Protein AF-A0AAD4MYI6-F1 (afdb_monomer_lite)

Structure (mmCIF, N/CA/C/O backbone):
data_AF-A0AAD4MYI6-F1
#
_entry.id   AF-A0AAD4MYI6-F1
#
loop_
_atom_site.group_PDB
_atom_site.id
_atom_site.type_symbol
_atom_site.label_atom_id
_atom_site.label_alt_id
_atom_site.label_comp_id
_atom_site.label_asym_id
_atom_site.label_entity_id
_atom_site.label_seq_id
_atom_site.pdbx_PDB_ins_code
_atom_site.Cartn_x
_atom_site.Cartn_y
_atom_site.Cartn_z
_atom_site.occupancy
_atom_site.B_iso_or_equiv
_atom_site.auth_seq_id
_atom_site.auth_comp_id
_atom_site.auth_asym_id
_atom_site.auth_atom_id
_atom_site.pdbx_PDB_model_num
ATOM 1 N N . MET A 1 1 ? -25.473 -2.859 5.303 1.00 61.06 1 MET A N 1
ATOM 2 C CA . MET A 1 1 ? -24.848 -4.112 5.798 1.00 61.06 1 MET A CA 1
ATOM 3 C C . MET A 1 1 ? -24.176 -4.917 4.682 1.00 61.06 1 MET A C 1
ATOM 5 O O . MET A 1 1 ? -23.058 -5.352 4.903 1.00 61.06 1 MET A O 1
ATOM 9 N N . ARG A 1 2 ? -24.767 -5.037 3.479 1.00 78.38 2 ARG A N 1
ATOM 10 C CA . ARG A 1 2 ? -24.189 -5.802 2.349 1.00 78.38 2 ARG A CA 1
ATOM 11 C C . ARG A 1 2 ? -22.799 -5.329 1.877 1.00 78.38 2 ARG A C 1
ATOM 13 O O . ARG A 1 2 ? -21.914 -6.160 1.729 1.00 78.38 2 ARG A O 1
ATOM 20 N N . VAL A 1 3 ? -22.578 -4.016 1.735 1.00 82.75 3 VAL A N 1
ATOM 21 C CA . VAL A 1 3 ? -21.283 -3.452 1.282 1.00 82.75 3 VAL A CA 1
ATOM 22 C C . VAL A 1 3 ? -20.128 -3.833 2.209 1.00 82.75 3 VAL A C 1
ATOM 24 O O . VAL A 1 3 ? -19.083 -4.263 1.743 1.00 82.75 3 VAL A O 1
ATOM 27 N N . VAL A 1 4 ? -20.328 -3.753 3.529 1.00 82.75 4 VAL A N 1
ATOM 28 C CA . VAL A 1 4 ? -19.289 -4.125 4.503 1.00 82.75 4 VAL A CA 1
ATOM 29 C C . VAL A 1 4 ? -18.965 -5.611 4.409 1.00 82.75 4 VAL A C 1
ATOM 31 O O . VAL A 1 4 ? -17.799 -5.969 4.464 1.00 82.75 4 VAL A O 1
ATOM 34 N N . SER A 1 5 ? -19.958 -6.482 4.219 1.00 83.94 5 SER A N 1
ATOM 35 C CA . SER A 1 5 ? -19.711 -7.918 4.041 1.00 83.94 5 SER A CA 1
ATOM 36 C C . SER A 1 5 ? -18.895 -8.221 2.781 1.00 83.94 5 SER A C 1
ATOM 38 O O . SER A 1 5 ? -18.006 -9.068 2.830 1.00 83.94 5 SER A O 1
ATOM 40 N N . ILE A 1 6 ? -19.160 -7.518 1.675 1.00 86.81 6 ILE A N 1
ATOM 41 C CA . ILE A 1 6 ? -1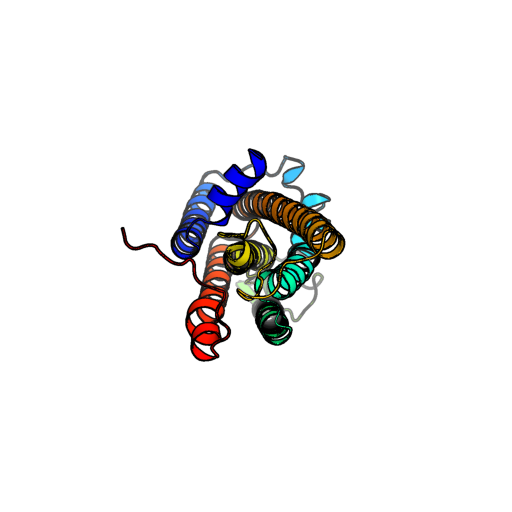8.382 -7.639 0.430 1.00 86.81 6 ILE A CA 1
ATOM 42 C C . ILE A 1 6 ? -16.956 -7.125 0.648 1.00 86.81 6 ILE A C 1
ATOM 44 O O . ILE A 1 6 ? -15.997 -7.847 0.389 1.00 86.81 6 ILE A O 1
ATOM 48 N N . ALA A 1 7 ? -16.818 -5.922 1.208 1.00 87.19 7 ALA A N 1
ATOM 49 C CA . ALA A 1 7 ? -15.528 -5.314 1.508 1.00 87.19 7 ALA A CA 1
ATOM 50 C C . ALA A 1 7 ? -14.689 -6.184 2.456 1.00 87.19 7 ALA A C 1
ATOM 52 O O . ALA A 1 7 ? -13.495 -6.340 2.239 1.00 87.19 7 ALA A O 1
ATOM 53 N N . LYS A 1 8 ? -15.309 -6.830 3.454 1.00 85.75 8 LYS A N 1
ATOM 54 C CA . LYS A 1 8 ? -14.646 -7.820 4.313 1.00 85.75 8 LYS A CA 1
ATOM 55 C C . LYS A 1 8 ? -14.126 -9.009 3.505 1.00 85.75 8 LYS A C 1
ATOM 57 O O . LYS A 1 8 ? -12.958 -9.343 3.635 1.00 85.75 8 LYS A O 1
ATOM 62 N N . LYS A 1 9 ? -14.946 -9.629 2.648 1.00 86.44 9 LYS A N 1
ATOM 63 C CA . LYS A 1 9 ? -14.486 -10.745 1.799 1.00 86.44 9 LYS A CA 1
ATOM 64 C C . LYS A 1 9 ? -13.299 -10.344 0.918 1.00 86.44 9 LYS A C 1
ATOM 66 O O . LYS A 1 9 ? -12.366 -11.123 0.775 1.00 86.44 9 LYS A O 1
ATOM 71 N N . TYR A 1 10 ? -13.324 -9.130 0.371 1.00 88.75 10 TYR A N 1
ATOM 72 C CA . TYR A 1 10 ? -12.273 -8.639 -0.512 1.00 88.75 10 TYR A CA 1
ATOM 73 C C . TYR A 1 10 ? -10.992 -8.241 0.229 1.00 88.75 10 TYR A C 1
ATOM 75 O O . TYR A 1 10 ? -9.919 -8.748 -0.081 1.00 88.75 10 TYR A O 1
ATOM 83 N N . LEU A 1 11 ? -11.076 -7.347 1.215 1.00 87.75 11 LEU A N 1
ATOM 84 C CA . LEU A 1 11 ? -9.912 -6.821 1.940 1.00 87.75 11 LEU A CA 1
ATOM 85 C C . LEU A 1 11 ? -9.259 -7.858 2.853 1.00 87.75 11 LEU A C 1
ATOM 87 O O . LEU A 1 11 ? -8.090 -7.726 3.207 1.00 87.75 11 LEU A O 1
ATOM 91 N N . PHE A 1 12 ? -9.995 -8.900 3.227 1.00 85.12 12 PHE A N 1
ATOM 92 C CA . PHE A 1 12 ? -9.473 -9.985 4.043 1.00 85.12 12 PHE A CA 1
ATOM 93 C C . PHE A 1 12 ? -9.074 -11.212 3.230 1.00 85.12 12 PHE A C 1
ATOM 95 O O . PHE A 1 12 ? -8.918 -12.294 3.795 1.00 85.12 12 PHE A O 1
ATOM 102 N N . LEU A 1 13 ? -8.829 -11.074 1.928 1.00 85.62 13 LEU A N 1
ATOM 103 C CA . LEU A 1 13 ? -8.031 -12.079 1.234 1.00 85.62 13 LEU A CA 1
ATOM 104 C C . LEU A 1 13 ? -6.661 -12.186 1.925 1.00 85.62 13 LEU A C 1
ATOM 106 O O . LEU A 1 13 ? -6.164 -11.213 2.499 1.00 85.62 13 LEU A O 1
ATOM 110 N N . ASP A 1 14 ? -6.083 -13.381 1.984 1.00 86.88 14 ASP A N 1
ATOM 111 C CA . ASP A 1 14 ? -4.742 -13.533 2.545 1.00 86.88 14 ASP A CA 1
ATOM 112 C C . ASP A 1 14 ? -3.741 -12.750 1.681 1.00 86.88 14 ASP A C 1
ATOM 114 O O . ASP A 1 14 ? -3.681 -12.887 0.455 1.00 86.88 14 ASP A O 1
ATOM 118 N N . VAL A 1 15 ? -2.993 -11.877 2.356 1.00 90.50 15 VAL A N 1
ATOM 119 C CA . VAL A 1 15 ? -2.097 -10.908 1.732 1.00 90.50 15 VAL A CA 1
ATOM 120 C C . VAL A 1 15 ? -0.954 -11.607 0.991 1.00 90.50 15 VAL A C 1
ATOM 122 O O . VAL A 1 15 ? -0.454 -11.065 0.013 1.00 90.50 15 VAL A O 1
ATOM 125 N N . ARG A 1 16 ? -0.573 -12.831 1.383 1.00 90.44 16 ARG A N 1
ATOM 126 C CA . ARG A 1 16 ? 0.467 -13.624 0.700 1.00 90.44 16 ARG A CA 1
ATOM 127 C C . ARG A 1 16 ? 0.035 -14.022 -0.703 1.00 90.44 16 ARG A C 1
ATOM 129 O O . ARG A 1 16 ? 0.713 -13.691 -1.671 1.00 90.44 16 ARG A O 1
ATOM 136 N N . TYR A 1 17 ? -1.121 -14.675 -0.808 1.00 90.69 17 TYR A N 1
ATOM 137 C CA . TYR A 1 17 ? -1.685 -15.065 -2.100 1.00 90.69 17 TYR A CA 1
ATOM 138 C C . TYR A 1 17 ? -1.976 -13.840 -2.953 1.00 90.69 17 TYR A C 1
ATOM 140 O O . TYR A 1 17 ? -1.736 -13.854 -4.154 1.00 90.69 17 TYR A O 1
ATOM 148 N N . ARG A 1 18 ? -2.422 -12.753 -2.319 1.00 91.44 18 ARG A N 1
ATOM 149 C CA . ARG A 1 18 ? -2.633 -11.478 -2.990 1.00 91.44 18 ARG A CA 1
ATOM 150 C C . ARG A 1 18 ? -1.333 -10.913 -3.574 1.00 91.44 18 ARG A C 1
ATOM 152 O O . ARG A 1 18 ? -1.303 -10.631 -4.766 1.00 91.44 18 ARG A O 1
ATOM 159 N N . ALA A 1 19 ? -0.262 -10.813 -2.790 1.00 93.00 19 ALA A N 1
ATOM 160 C CA . ALA A 1 19 ? 1.044 -10.347 -3.257 1.00 93.00 19 ALA A CA 1
ATOM 161 C C . ALA A 1 19 ? 1.566 -11.190 -4.431 1.00 93.00 19 ALA A C 1
ATOM 163 O O . ALA A 1 19 ? 1.949 -10.636 -5.458 1.00 93.00 19 ALA A O 1
ATOM 164 N N . MET A 1 20 ? 1.494 -12.522 -4.317 1.00 93.62 20 MET A N 1
ATOM 165 C CA . MET A 1 20 ? 1.877 -13.439 -5.397 1.00 93.62 20 MET A CA 1
ATOM 166 C C . MET A 1 20 ? 1.003 -13.254 -6.643 1.00 93.62 20 MET A C 1
ATOM 168 O O . MET A 1 20 ? 1.523 -13.224 -7.755 1.00 93.62 20 MET A O 1
ATOM 172 N N . SER A 1 21 ? -0.311 -13.081 -6.465 1.00 93.81 21 SER A N 1
ATOM 173 C CA . SER A 1 21 ? -1.242 -12.868 -7.575 1.00 93.81 21 SER A CA 1
ATOM 174 C C . SER A 1 21 ? -0.988 -11.550 -8.303 1.00 93.81 21 SER A C 1
ATOM 176 O O . SER A 1 21 ? -0.967 -11.555 -9.528 1.00 93.81 21 SER A O 1
ATOM 178 N N . TYR A 1 22 ? -0.714 -10.447 -7.593 1.00 94.06 22 TYR A N 1
ATOM 179 C CA . TYR A 1 22 ? -0.356 -9.179 -8.234 1.00 94.06 22 TYR A CA 1
ATOM 180 C C . TYR A 1 22 ? 0.987 -9.272 -8.941 1.00 94.06 22 TYR A C 1
ATOM 182 O O . TYR A 1 22 ? 1.097 -8.812 -10.069 1.00 94.06 22 TYR A O 1
ATOM 190 N N . PHE A 1 23 ? 1.994 -9.885 -8.317 1.00 94.12 23 PHE A N 1
ATOM 191 C CA . PHE A 1 23 ? 3.303 -10.047 -8.941 1.00 94.12 23 PHE A CA 1
ATOM 192 C C . PHE A 1 23 ? 3.208 -10.858 -10.244 1.00 94.12 23 PHE A C 1
ATOM 194 O O . PHE A 1 23 ? 3.681 -10.412 -11.290 1.00 94.12 23 PHE A O 1
ATOM 201 N N . GLY A 1 24 ? 2.506 -11.996 -10.215 1.00 93.69 24 GLY A N 1
ATOM 202 C CA . GLY A 1 24 ? 2.240 -12.802 -11.408 1.00 93.69 24 GLY A CA 1
ATOM 203 C C . GLY A 1 24 ? 1.399 -12.064 -12.454 1.00 93.69 24 GLY A C 1
ATOM 204 O O . GLY A 1 24 ? 1.727 -12.099 -13.638 1.00 93.69 24 GLY A O 1
ATOM 205 N N . ALA A 1 25 ? 0.358 -11.341 -12.029 1.00 93.12 25 ALA A N 1
ATOM 206 C CA . ALA A 1 25 ? -0.476 -10.540 -12.923 1.00 93.12 25 ALA A CA 1
ATOM 207 C C . ALA A 1 25 ? 0.314 -9.409 -13.589 1.00 93.12 25 ALA A C 1
ATOM 209 O O . ALA A 1 25 ? 0.115 -9.168 -14.772 1.00 93.12 25 ALA A O 1
ATOM 210 N N . ILE A 1 26 ? 1.232 -8.749 -12.877 1.00 93.38 26 ILE A N 1
ATOM 211 C CA . ILE A 1 26 ? 2.100 -7.708 -13.440 1.00 93.38 26 ILE A CA 1
ATOM 212 C C . ILE A 1 26 ? 2.992 -8.301 -14.528 1.00 93.38 26 ILE A C 1
ATOM 214 O O . ILE A 1 26 ? 3.060 -7.723 -15.608 1.00 93.38 26 ILE A O 1
ATOM 218 N N . ILE A 1 27 ? 3.626 -9.453 -14.294 1.00 92.50 27 ILE A N 1
ATOM 219 C CA . ILE A 1 27 ? 4.456 -10.124 -15.310 1.00 92.50 27 ILE A CA 1
ATOM 220 C C . ILE A 1 27 ? 3.609 -10.495 -16.533 1.00 92.50 27 ILE A C 1
ATOM 222 O O . ILE A 1 27 ? 3.957 -10.133 -17.657 1.00 92.50 27 ILE A O 1
ATOM 226 N N . LEU A 1 28 ? 2.473 -11.163 -16.312 1.00 92.50 28 LEU A N 1
ATOM 227 C CA . LEU A 1 28 ? 1.585 -11.620 -17.381 1.00 92.50 28 LEU A CA 1
ATOM 228 C C . LEU A 1 28 ? 1.024 -10.452 -18.200 1.00 92.50 28 LEU A C 1
ATOM 230 O O . LEU A 1 28 ? 1.122 -10.450 -19.423 1.00 92.50 28 LEU A O 1
ATOM 234 N N . LEU A 1 29 ? 0.454 -9.443 -17.539 1.00 90.38 29 LEU A N 1
ATOM 235 C CA . LEU A 1 29 ? -0.118 -8.272 -18.204 1.00 90.38 29 LEU A CA 1
ATOM 236 C C . LEU A 1 29 ? 0.960 -7.430 -18.891 1.00 90.38 29 LEU A C 1
ATOM 238 O O . LEU A 1 29 ? 0.691 -6.889 -19.958 1.00 90.38 29 LEU A O 1
ATOM 242 N N . SER A 1 30 ? 2.175 -7.346 -18.338 1.00 88.62 30 SER A N 1
ATOM 243 C CA . SER A 1 30 ? 3.288 -6.653 -19.001 1.00 88.62 30 SER A CA 1
ATOM 244 C C . SER A 1 30 ? 3.721 -7.377 -20.275 1.00 88.62 30 SER A C 1
ATOM 246 O O . SER A 1 30 ? 3.992 -6.724 -21.279 1.00 88.62 30 SER A O 1
ATOM 248 N N . TYR A 1 31 ? 3.745 -8.713 -20.259 1.00 88.81 31 TYR A N 1
ATOM 249 C CA . TYR A 1 31 ? 4.026 -9.524 -21.444 1.00 88.81 31 TYR A CA 1
ATOM 250 C C . TYR A 1 31 ? 2.933 -9.371 -22.512 1.00 88.81 31 TYR A C 1
ATOM 252 O O . TYR A 1 31 ? 3.230 -9.100 -23.673 1.00 88.81 31 TYR A O 1
ATOM 260 N N . LEU A 1 32 ? 1.659 -9.452 -22.115 1.00 88.12 32 LEU A N 1
ATOM 261 C CA . LEU A 1 32 ? 0.528 -9.231 -23.022 1.00 88.12 32 LEU A CA 1
ATOM 262 C C . LEU A 1 32 ? 0.527 -7.814 -23.608 1.00 88.12 32 LEU A C 1
ATOM 264 O O . LEU A 1 32 ? 0.269 -7.648 -24.797 1.00 88.12 32 LEU A O 1
ATOM 268 N N . ALA A 1 33 ? 0.846 -6.798 -22.803 1.00 85.12 33 ALA A N 1
ATOM 269 C CA . ALA A 1 33 ? 0.953 -5.417 -23.264 1.00 85.12 33 ALA A CA 1
ATOM 270 C C . ALA A 1 33 ? 2.081 -5.233 -24.289 1.00 85.12 33 ALA A C 1
ATOM 272 O O . ALA A 1 33 ? 1.902 -4.478 -25.242 1.00 85.12 33 ALA A O 1
ATOM 273 N N . ALA A 1 34 ? 3.204 -5.942 -24.137 1.00 83.06 34 ALA A N 1
ATOM 274 C CA . ALA A 1 34 ? 4.296 -5.912 -25.109 1.00 83.06 34 ALA A CA 1
ATOM 275 C C . ALA A 1 34 ? 3.876 -6.494 -26.472 1.00 83.06 34 ALA A C 1
ATOM 277 O O . ALA A 1 34 ? 4.245 -5.951 -27.508 1.00 83.06 34 ALA A O 1
ATOM 278 N N . ILE A 1 35 ? 3.057 -7.552 -26.480 1.00 84.19 35 ILE A N 1
ATOM 279 C CA . ILE A 1 35 ? 2.557 -8.174 -27.718 1.00 84.19 35 ILE A CA 1
ATOM 280 C C . ILE A 1 35 ? 1.473 -7.317 -28.371 1.00 84.19 35 ILE A C 1
ATOM 282 O O . ILE A 1 35 ? 1.510 -7.060 -29.571 1.00 84.19 35 ILE A O 1
ATOM 286 N N . LEU A 1 36 ? 0.481 -6.897 -27.585 1.00 81.94 36 LEU A N 1
ATOM 287 C CA . LEU A 1 36 ? -0.712 -6.228 -28.100 1.00 81.94 36 LEU A CA 1
ATOM 288 C C . LEU A 1 36 ? -0.482 -4.743 -28.399 1.00 81.94 36 LEU A C 1
ATOM 290 O O . LEU A 1 36 ? -1.308 -4.150 -29.087 1.00 81.94 36 LEU A O 1
ATOM 294 N N . SER A 1 37 ? 0.602 -4.149 -27.877 1.00 75.25 37 SER A N 1
ATOM 295 C CA . SER A 1 37 ? 0.955 -2.728 -28.028 1.00 75.25 37 SER A CA 1
ATOM 296 C C . SER A 1 37 ? -0.275 -1.807 -27.947 1.00 75.25 37 SER A C 1
ATOM 298 O O . SER A 1 37 ? -0.616 -1.133 -28.923 1.00 75.25 37 SER A O 1
ATOM 300 N N . PRO A 1 38 ? -1.001 -1.810 -26.810 1.00 70.69 38 PRO A N 1
ATOM 301 C CA . PRO A 1 38 ? -2.314 -1.187 -26.720 1.00 70.69 38 PRO A CA 1
ATOM 302 C C . PRO A 1 38 ? -2.258 0.311 -27.052 1.00 70.69 38 PRO A C 1
ATOM 304 O O . PRO A 1 38 ? -1.406 1.056 -26.559 1.00 70.69 38 PRO A O 1
ATOM 307 N N . SER A 1 39 ? -3.196 0.755 -27.894 1.00 67.75 39 SER A N 1
ATOM 308 C CA . SER A 1 39 ? -3.279 2.148 -28.339 1.00 67.75 39 SER A CA 1
ATOM 309 C C . SER A 1 39 ? -3.521 3.096 -27.163 1.00 67.75 39 SER A C 1
ATOM 311 O O . SER A 1 39 ? -4.410 2.886 -26.337 1.00 67.75 39 SER A O 1
ATOM 313 N N . LYS A 1 40 ? -2.748 4.185 -27.108 1.00 65.00 40 LYS A N 1
ATOM 314 C CA . LYS A 1 40 ? -2.767 5.175 -26.018 1.00 65.00 40 LYS A CA 1
ATOM 315 C C . LYS A 1 40 ? -3.852 6.255 -26.175 1.00 65.00 40 LYS A C 1
ATOM 317 O O . LYS A 1 40 ? -3.740 7.317 -25.571 1.00 65.00 40 LYS A O 1
ATOM 322 N N . SER A 1 41 ? -4.880 6.026 -26.999 1.00 58.56 41 SER A N 1
ATOM 323 C CA . SER A 1 41 ? -5.833 7.083 -27.390 1.00 58.56 41 SER A CA 1
ATOM 324 C C . SER A 1 41 ? -6.867 7.435 -26.306 1.00 58.56 41 SER A C 1
ATOM 326 O O . SER A 1 41 ? -7.415 8.537 -26.300 1.00 58.56 41 SER A O 1
ATOM 328 N N . SER A 1 42 ? -7.129 6.529 -25.359 1.00 66.25 42 SER A N 1
ATOM 329 C CA . SER A 1 42 ? -8.162 6.728 -24.340 1.00 66.25 42 SER A CA 1
ATOM 330 C C . SER A 1 42 ? -7.779 7.797 -23.304 1.00 66.25 42 SER A C 1
ATOM 332 O O . SER A 1 42 ? -6.654 7.831 -22.813 1.00 66.25 42 SER A O 1
ATOM 334 N N . TYR A 1 43 ? -8.746 8.622 -22.881 1.00 60.97 43 TYR A N 1
ATOM 335 C CA . TYR A 1 43 ? -8.571 9.677 -21.862 1.00 60.97 43 TYR A CA 1
ATOM 336 C C . TYR A 1 43 ? -7.935 9.173 -20.550 1.00 60.97 43 TYR A C 1
ATOM 338 O O . TYR A 1 43 ? -7.107 9.851 -19.946 1.00 60.97 43 TYR A O 1
ATOM 346 N N . LEU A 1 44 ? -8.253 7.938 -20.141 1.00 61.72 44 LEU A N 1
ATOM 347 C CA . LEU A 1 44 ? -7.685 7.295 -18.949 1.00 61.72 44 LEU A CA 1
ATOM 348 C C . LEU A 1 44 ? -6.174 7.007 -19.052 1.00 61.72 44 LEU A C 1
ATOM 350 O O . LEU A 1 44 ? -5.523 6.830 -18.027 1.00 61.72 44 LEU A O 1
ATOM 354 N N . VAL A 1 45 ? -5.624 6.991 -20.268 1.00 59.66 45 VAL A N 1
ATOM 355 C CA . VAL A 1 45 ? -4.227 6.657 -20.589 1.00 59.66 45 VAL A CA 1
ATOM 356 C C . VAL A 1 45 ? -3.353 7.907 -20.726 1.00 59.66 45 VAL A C 1
ATOM 358 O O . VAL A 1 45 ? -2.129 7.819 -20.780 1.00 59.66 45 VAL A O 1
ATOM 361 N N . GLN A 1 46 ? -3.948 9.099 -20.767 1.00 62.12 46 GLN A N 1
ATOM 362 C CA . GLN A 1 46 ? -3.179 10.327 -20.929 1.00 62.12 46 GLN A CA 1
ATOM 363 C C . GLN A 1 46 ? -2.390 10.650 -19.651 1.00 62.12 46 GLN A C 1
ATOM 365 O O . GLN A 1 46 ? -2.961 10.743 -18.563 1.00 62.12 46 GLN A O 1
ATOM 370 N N . LYS A 1 47 ? -1.078 10.906 -19.795 1.00 58.72 47 LYS A N 1
ATOM 371 C CA . LYS A 1 47 ? -0.154 11.260 -18.692 1.00 58.72 47 LYS A CA 1
ATOM 372 C C . LYS A 1 47 ? -0.662 12.411 -17.811 1.00 58.72 47 LYS A C 1
ATOM 374 O O . LYS A 1 47 ? -0.376 12.437 -16.616 1.00 58.72 47 LYS A O 1
ATOM 379 N N . HIS A 1 48 ? -1.420 13.333 -18.403 1.00 60.19 48 HIS A N 1
ATOM 380 C CA . HIS A 1 48 ? -1.942 14.550 -17.778 1.00 60.19 48 HIS A CA 1
ATOM 381 C C . HIS A 1 48 ? -3.362 14.398 -17.224 1.00 60.19 48 HIS A C 1
ATOM 383 O O . HIS A 1 48 ? -3.933 15.371 -16.742 1.00 60.19 48 HIS A O 1
ATOM 389 N N . ASN A 1 49 ? -3.949 13.202 -17.289 1.00 71.62 49 ASN A N 1
ATOM 390 C CA . ASN A 1 49 ? -5.265 12.973 -16.716 1.00 71.62 49 ASN A CA 1
ATOM 391 C C . ASN A 1 49 ? -5.236 13.255 -15.205 1.00 71.62 49 ASN A C 1
ATOM 393 O O . ASN A 1 49 ? -4.312 12.837 -14.503 1.00 71.62 49 ASN A O 1
ATOM 397 N N . VAL A 1 50 ? -6.280 13.914 -14.704 1.00 67.12 50 VAL A N 1
ATOM 398 C CA . VAL A 1 50 ? -6.482 14.260 -13.289 1.00 67.12 50 VAL A CA 1
ATOM 399 C C . VAL A 1 50 ? -6.343 13.022 -12.398 1.00 67.12 50 VAL A C 1
ATOM 401 O O . VAL A 1 50 ? -5.737 13.094 -11.332 1.00 67.12 50 VAL A O 1
ATOM 404 N N . LEU A 1 51 ? -6.823 11.859 -12.856 1.00 66.94 51 LEU A N 1
ATOM 405 C CA . LEU A 1 51 ? -6.697 10.597 -12.116 1.00 66.94 51 LEU A CA 1
ATOM 406 C C . LEU A 1 51 ? -5.243 10.141 -11.950 1.00 66.94 51 LEU A C 1
ATOM 408 O O . LEU A 1 51 ? -4.891 9.613 -10.900 1.00 66.94 51 LEU A O 1
ATOM 412 N N . ASN A 1 52 ? -4.393 10.366 -12.951 1.00 70.38 52 ASN A N 1
ATOM 413 C CA . ASN A 1 52 ? -2.972 10.046 -12.855 1.00 70.38 52 ASN A CA 1
ATOM 414 C C . ASN A 1 52 ? -2.227 11.139 -12.068 1.00 70.38 52 ASN A C 1
ATOM 416 O O . ASN A 1 52 ? -1.468 10.855 -11.151 1.00 70.38 52 ASN A O 1
ATOM 420 N N . GLN A 1 53 ? -2.493 12.418 -12.337 1.00 68.50 53 GLN A N 1
ATOM 421 C CA . GLN A 1 53 ? -1.794 13.503 -11.646 1.00 68.50 53 GLN A CA 1
ATOM 422 C C . GLN A 1 53 ? -2.118 13.594 -10.153 1.00 68.50 53 GLN A C 1
ATOM 424 O O . GLN A 1 53 ? -1.201 13.772 -9.359 1.00 68.50 53 GLN A O 1
ATOM 429 N N . TYR A 1 54 ? -3.384 13.466 -9.757 1.00 68.69 54 TYR A N 1
ATOM 430 C CA . TYR A 1 54 ? -3.792 13.584 -8.353 1.00 68.69 54 TYR A CA 1
ATOM 431 C C . TYR A 1 54 ? -3.973 12.234 -7.670 1.00 68.69 54 TYR A C 1
ATOM 433 O O . TYR A 1 54 ? -3.827 12.156 -6.455 1.00 68.69 54 TYR A O 1
ATOM 441 N N . GLY A 1 55 ? -4.275 11.168 -8.413 1.00 70.31 55 GLY A N 1
ATOM 442 C CA . GLY A 1 55 ? -4.416 9.832 -7.840 1.00 70.31 55 GLY A CA 1
ATOM 443 C C . GLY A 1 55 ? -3.063 9.193 -7.555 1.00 70.31 55 GLY A C 1
ATOM 444 O O . GLY A 1 55 ? -2.736 8.945 -6.398 1.00 70.31 55 GLY A O 1
ATOM 445 N N . THR A 1 56 ? -2.261 8.937 -8.590 1.00 65.44 56 THR A N 1
ATOM 446 C CA . THR A 1 56 ? -1.033 8.134 -8.447 1.00 65.44 56 THR A CA 1
ATOM 447 C C . THR A 1 56 ? 0.134 8.928 -7.858 1.00 65.44 56 THR A C 1
ATOM 449 O O . THR A 1 56 ? 0.872 8.374 -7.043 1.00 65.44 56 THR A O 1
ATOM 452 N N . LYS A 1 57 ? 0.280 10.232 -8.154 1.00 73.31 57 LYS A N 1
ATOM 453 C CA . LYS A 1 57 ? 1.354 11.056 -7.549 1.00 73.31 57 LYS A CA 1
ATOM 454 C C . LYS A 1 57 ? 1.146 11.333 -6.059 1.00 73.31 57 LYS A C 1
ATOM 456 O O . LYS A 1 57 ? 2.114 11.377 -5.310 1.00 73.31 57 LYS A O 1
ATOM 461 N N . LEU A 1 58 ? -0.104 11.488 -5.617 1.00 81.56 58 LEU A N 1
ATOM 462 C CA . LEU A 1 58 ? -0.453 11.680 -4.202 1.00 81.56 58 LEU A CA 1
ATOM 463 C C . LEU A 1 58 ? -0.959 10.380 -3.552 1.00 81.56 58 LEU A C 1
ATOM 465 O O . LEU A 1 58 ? -1.613 10.418 -2.511 1.00 81.56 58 LEU A O 1
ATOM 469 N N . GLY A 1 59 ? -0.658 9.214 -4.136 1.00 84.44 59 GLY A N 1
ATOM 470 C CA . GLY A 1 59 ? -1.217 7.933 -3.692 1.00 84.44 59 GLY A CA 1
ATOM 471 C C . GLY A 1 59 ? -0.937 7.611 -2.223 1.00 84.44 59 GLY A C 1
ATOM 472 O O . GLY A 1 59 ? -1.825 7.158 -1.491 1.00 84.44 59 GLY A O 1
ATOM 473 N N . TRP A 1 60 ? 0.269 7.939 -1.746 1.00 90.00 60 TRP A N 1
ATOM 474 C CA . TRP A 1 60 ? 0.626 7.756 -0.338 1.00 90.00 60 TRP A CA 1
ATOM 475 C C . TRP A 1 60 ? -0.148 8.697 0.590 1.00 90.00 60 TRP A C 1
ATOM 477 O O . TRP A 1 60 ? -0.562 8.294 1.677 1.00 90.00 60 TRP A O 1
ATOM 487 N N . PHE A 1 61 ? -0.410 9.932 0.154 1.00 92.00 61 PHE A N 1
ATOM 488 C CA . PHE A 1 61 ? -1.207 10.898 0.911 1.00 92.00 61 PHE A CA 1
ATOM 489 C C . PHE A 1 61 ? -2.650 10.406 1.088 1.00 92.00 61 PHE A C 1
ATOM 491 O O . PHE A 1 61 ? -3.150 10.360 2.214 1.00 92.00 61 PHE A O 1
ATOM 498 N N . TRP A 1 62 ? -3.291 9.940 0.011 1.00 91.88 62 TRP A N 1
ATOM 499 C CA . TRP A 1 62 ? -4.648 9.380 0.069 1.00 91.88 62 TRP A CA 1
ATOM 500 C C . TRP A 1 62 ? -4.730 8.104 0.911 1.00 91.88 62 TRP A C 1
ATOM 502 O O . TRP A 1 62 ? -5.710 7.878 1.621 1.00 91.88 62 TRP A O 1
ATOM 512 N N . THR A 1 63 ? -3.684 7.280 0.882 1.00 93.75 63 THR A N 1
ATOM 513 C CA . THR A 1 63 ? -3.590 6.113 1.767 1.00 93.75 63 THR A CA 1
ATOM 514 C C . THR A 1 63 ? -3.457 6.550 3.228 1.00 93.75 63 THR A C 1
ATOM 516 O O . THR A 1 63 ? -4.183 6.049 4.085 1.00 93.75 63 THR A O 1
ATOM 519 N N . SER A 1 64 ? -2.619 7.552 3.510 1.00 93.75 64 SER A N 1
ATOM 520 C CA . SER A 1 64 ? -2.377 8.081 4.859 1.00 93.75 64 SER A CA 1
ATOM 521 C C . SER A 1 64 ? -3.633 8.669 5.496 1.00 93.75 64 SER A C 1
ATOM 523 O O . SER A 1 64 ? -3.965 8.321 6.631 1.00 93.75 64 SER A O 1
ATOM 525 N N . ILE A 1 65 ? -4.357 9.527 4.768 1.00 95.12 65 ILE A N 1
ATOM 526 C CA . ILE A 1 65 ? -5.524 10.245 5.304 1.00 95.12 65 ILE A CA 1
ATOM 527 C C . ILE A 1 65 ? -6.657 9.299 5.717 1.00 95.12 65 ILE A C 1
ATOM 529 O O . ILE A 1 65 ? -7.416 9.625 6.625 1.00 95.12 65 ILE A O 1
ATOM 533 N N . LEU A 1 66 ? -6.768 8.118 5.101 1.00 95.69 66 LEU A N 1
ATOM 534 C CA . LEU A 1 66 ? -7.759 7.111 5.485 1.00 95.69 66 LEU A CA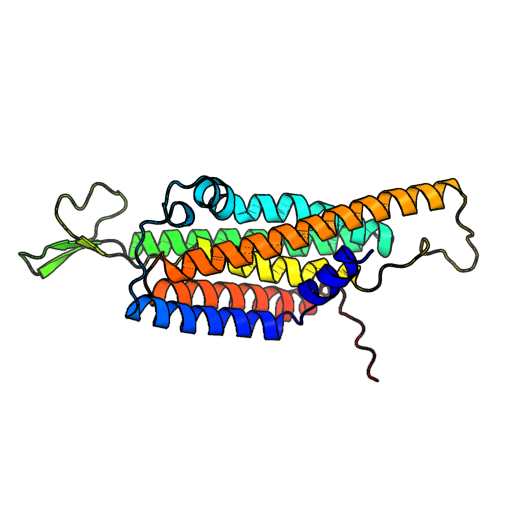 1
ATOM 535 C C . LEU A 1 66 ? -7.209 6.090 6.486 1.00 95.69 66 LEU A C 1
ATOM 537 O O . LEU A 1 66 ? -7.915 5.715 7.426 1.00 95.69 66 LEU A O 1
ATOM 541 N N . LEU A 1 67 ? -5.969 5.630 6.301 1.00 94.62 67 LEU A N 1
ATOM 542 C CA . LEU A 1 67 ? -5.426 4.515 7.071 1.00 94.62 67 LEU A CA 1
ATOM 543 C C . LEU A 1 67 ? -4.993 4.930 8.482 1.00 94.62 67 LEU A C 1
ATOM 545 O O . LEU A 1 67 ? -5.312 4.219 9.431 1.00 94.62 67 LEU A O 1
ATOM 549 N N . ILE A 1 68 ? -4.363 6.097 8.655 1.00 94.75 68 ILE A N 1
ATOM 550 C CA . ILE A 1 68 ? -3.938 6.602 9.974 1.00 94.75 68 ILE A CA 1
ATOM 551 C C . ILE A 1 68 ? -5.123 6.753 10.944 1.00 94.75 68 ILE A C 1
ATOM 553 O O . ILE A 1 68 ? -5.076 6.149 12.023 1.00 94.75 68 ILE A O 1
ATOM 557 N N . PRO A 1 69 ? -6.207 7.494 10.618 1.00 94.69 69 PRO A N 1
ATOM 558 C CA . PRO A 1 69 ? -7.329 7.622 11.545 1.00 94.69 69 PRO A CA 1
ATOM 559 C C . PRO A 1 69 ? -8.028 6.283 11.774 1.00 94.69 69 PRO A C 1
ATOM 561 O O . PRO A 1 69 ? -8.485 6.015 12.885 1.00 94.69 69 PRO A O 1
ATOM 564 N N . PHE A 1 70 ? -8.074 5.405 10.767 1.00 93.88 70 PHE A N 1
ATOM 565 C CA . PHE A 1 70 ? -8.603 4.057 10.940 1.00 93.88 70 PHE A CA 1
ATOM 566 C C . PHE A 1 70 ? -7.778 3.255 11.957 1.00 93.88 70 PHE A C 1
ATOM 568 O O . PHE A 1 70 ? -8.350 2.678 12.882 1.00 93.88 70 PHE A O 1
ATOM 575 N N . MET A 1 71 ? -6.448 3.249 11.842 1.00 91.38 71 MET A N 1
ATOM 576 C CA . MET A 1 71 ? -5.542 2.543 12.756 1.00 91.38 71 MET A CA 1
ATOM 577 C C . MET A 1 71 ? -5.612 3.104 14.178 1.00 91.38 71 MET A C 1
ATOM 579 O O . MET A 1 71 ? -5.675 2.336 15.139 1.00 91.38 71 MET A O 1
ATOM 583 N N . TRP A 1 72 ? -5.668 4.430 14.320 1.00 91.50 72 TRP A N 1
ATOM 584 C CA . TRP A 1 72 ? -5.813 5.095 15.614 1.00 91.50 72 TRP A CA 1
ATOM 585 C C . TRP A 1 72 ? -7.127 4.719 16.304 1.00 91.50 72 TRP A C 1
ATOM 587 O O . TRP A 1 72 ? -7.125 4.236 17.438 1.00 91.50 72 TRP A O 1
ATOM 597 N N . LEU A 1 73 ? -8.255 4.893 15.608 1.00 90.56 73 LEU A N 1
ATOM 598 C CA . LEU A 1 73 ? -9.584 4.638 16.165 1.00 90.56 73 LEU A CA 1
ATOM 599 C C . LEU A 1 73 ? -9.805 3.154 16.458 1.00 90.56 73 LEU A C 1
ATOM 601 O O . LEU A 1 73 ? -10.375 2.810 17.488 1.00 90.56 73 LEU A O 1
ATOM 605 N N . THR A 1 74 ? -9.351 2.259 15.579 1.00 88.81 74 THR A N 1
ATOM 606 C CA . THR A 1 74 ? -9.473 0.816 15.824 1.00 88.81 74 THR A CA 1
ATOM 607 C C . THR A 1 74 ? -8.602 0.367 16.990 1.00 88.81 74 THR A C 1
ATOM 609 O O . THR A 1 74 ? -9.067 -0.426 17.802 1.00 88.81 74 THR A O 1
ATOM 612 N N . SER A 1 75 ? -7.386 0.896 17.137 1.00 87.00 75 SER A N 1
ATOM 613 C CA . SER A 1 75 ? -6.491 0.500 18.230 1.00 87.00 75 SER A CA 1
ATOM 614 C C . SER A 1 75 ? -6.962 1.006 19.593 1.00 87.00 75 SER A C 1
ATOM 616 O O . SER A 1 75 ? -6.971 0.248 20.561 1.00 87.00 75 SER A O 1
ATOM 618 N N . THR A 1 76 ? -7.399 2.264 19.663 1.00 83.19 76 THR A N 1
ATOM 619 C CA . THR A 1 76 ? -7.879 2.879 20.909 1.00 83.19 76 THR A CA 1
ATOM 620 C C . THR A 1 76 ? -9.232 2.323 21.341 1.00 83.19 76 THR A C 1
ATOM 622 O O . THR A 1 76 ? -9.408 2.018 22.512 1.00 83.19 76 THR A O 1
ATOM 625 N N . LEU A 1 77 ? -10.172 2.117 20.413 1.00 81.44 77 LEU A N 1
ATOM 626 C CA . LEU A 1 77 ? -11.530 1.684 20.758 1.00 81.44 77 LEU A CA 1
ATOM 627 C C . LEU A 1 77 ? -11.670 0.164 20.927 1.00 81.44 77 LEU A C 1
ATOM 629 O O . LEU A 1 77 ? -12.534 -0.292 21.666 1.00 81.44 77 LEU A O 1
ATOM 633 N N . HIS A 1 78 ? -10.877 -0.640 20.213 1.00 72.88 78 HIS A N 1
ATOM 634 C CA . HIS A 1 78 ? -10.980 -2.100 20.302 1.00 72.88 78 HIS A CA 1
ATOM 635 C C . HIS A 1 78 ? -10.121 -2.693 21.422 1.00 72.88 78 HIS A C 1
ATOM 637 O O . HIS A 1 78 ? -10.511 -3.700 22.014 1.00 72.88 78 HIS A O 1
ATOM 643 N N . TYR A 1 79 ? -8.938 -2.119 21.664 1.00 68.31 79 TYR A N 1
ATOM 644 C CA . TYR A 1 79 ? -7.955 -2.653 22.613 1.00 68.31 79 TYR A CA 1
ATOM 645 C C . TYR A 1 79 ? -7.743 -1.756 23.831 1.00 68.31 79 TYR A C 1
ATOM 647 O O . TYR A 1 79 ? -6.965 -2.138 24.699 1.00 68.31 79 TYR A O 1
ATOM 655 N N . GLU A 1 80 ? -8.391 -0.584 23.876 1.00 69.00 80 GLU A N 1
ATOM 656 C CA . GLU A 1 80 ? -8.378 0.353 25.015 1.00 69.00 80 GLU A CA 1
ATOM 657 C C . GLU A 1 80 ? -6.965 0.718 25.494 1.00 69.00 80 GLU A C 1
ATOM 659 O O . GLU A 1 80 ? -6.737 1.060 26.649 1.00 69.00 80 GLU A O 1
ATOM 664 N N . SER A 1 81 ? -5.983 0.654 24.589 1.00 75.62 81 SER A N 1
ATOM 665 C CA . SER A 1 81 ? -4.574 0.838 24.919 1.00 75.62 81 SER A CA 1
ATOM 666 C C . SER A 1 81 ? -3.916 1.821 23.964 1.00 75.62 81 SER A C 1
ATOM 668 O O . SER A 1 81 ? -3.778 1.562 22.763 1.00 75.62 81 SER A O 1
ATOM 670 N N . MET A 1 82 ? -3.436 2.933 24.527 1.00 81.00 82 MET A N 1
ATOM 671 C CA . MET A 1 82 ? -2.603 3.900 23.808 1.00 81.00 82 MET A CA 1
ATOM 672 C C . MET A 1 82 ? -1.329 3.245 23.270 1.00 81.00 82 MET A C 1
ATOM 674 O O . MET A 1 82 ? -0.927 3.529 22.147 1.00 81.00 82 MET A O 1
ATOM 678 N N . SER A 1 83 ? -0.734 2.305 24.010 1.00 84.06 83 SER A N 1
ATOM 679 C CA . SER A 1 83 ? 0.458 1.575 23.570 1.00 84.06 83 SER A CA 1
ATOM 680 C C . SER A 1 83 ? 0.202 0.792 22.282 1.00 84.06 83 SER A C 1
ATOM 682 O O . SER A 1 83 ? 1.023 0.827 21.372 1.00 84.06 83 SER A O 1
ATOM 684 N N . LYS A 1 84 ? -0.961 0.138 22.144 1.00 82.31 84 LYS A N 1
ATOM 685 C CA . LYS A 1 84 ? -1.317 -0.580 20.907 1.00 82.31 84 LYS A CA 1
ATOM 686 C C . LYS A 1 84 ? -1.554 0.368 19.732 1.00 82.31 84 LYS A C 1
ATOM 688 O O . LYS A 1 84 ? -1.158 0.038 18.615 1.00 82.31 84 LYS A O 1
ATOM 693 N N . ALA A 1 85 ? -2.128 1.546 19.983 1.00 86.00 85 ALA A N 1
ATOM 694 C CA . ALA A 1 85 ? -2.267 2.587 18.966 1.00 86.00 85 ALA A CA 1
ATOM 695 C C . ALA A 1 85 ? -0.905 3.127 18.510 1.00 86.00 85 ALA A C 1
ATOM 697 O O . ALA A 1 85 ? -0.666 3.236 17.310 1.00 86.00 85 ALA A O 1
ATOM 698 N N . LEU A 1 86 ? 0.017 3.375 19.442 1.00 87.69 86 LEU A N 1
ATOM 699 C CA . LEU A 1 86 ? 1.382 3.798 19.130 1.00 87.69 86 LEU A CA 1
ATOM 700 C C . LEU A 1 86 ? 2.161 2.721 18.367 1.00 87.69 86 LEU A C 1
ATOM 702 O O . LEU A 1 86 ? 2.848 3.055 17.409 1.00 87.69 86 LEU A O 1
ATOM 706 N N . CYS A 1 87 ? 2.008 1.437 18.707 1.00 89.38 87 CYS A N 1
ATOM 707 C CA . CYS A 1 87 ? 2.588 0.343 17.920 1.00 89.38 87 CYS A CA 1
ATOM 708 C C . CYS A 1 87 ? 2.023 0.290 16.493 1.00 89.38 87 CYS A C 1
ATOM 710 O O . CYS A 1 87 ? 2.749 -0.017 15.553 1.00 89.38 87 CYS A O 1
ATOM 712 N N . ALA A 1 88 ? 0.729 0.565 16.309 1.00 88.94 88 ALA A N 1
ATOM 713 C CA . ALA A 1 88 ? 0.144 0.640 14.975 1.00 88.94 88 ALA A CA 1
ATOM 714 C C . ALA A 1 88 ? 0.733 1.819 14.186 1.00 88.94 88 ALA A C 1
ATOM 716 O O . ALA A 1 88 ? 1.192 1.647 13.058 1.00 88.94 88 ALA A O 1
ATOM 717 N N . LEU A 1 89 ? 0.798 3.001 14.796 1.00 91.56 89 LEU A N 1
ATOM 718 C CA . LEU A 1 89 ? 1.388 4.178 14.163 1.00 91.56 89 LEU A CA 1
ATOM 719 C C . LEU A 1 89 ? 2.883 4.005 13.868 1.00 91.56 89 LEU A C 1
ATOM 721 O O . LEU A 1 89 ? 3.335 4.457 12.820 1.00 91.56 89 LEU A O 1
ATOM 725 N N . SER A 1 90 ? 3.644 3.316 14.724 1.00 93.06 90 SER A N 1
ATOM 726 C CA . SER A 1 90 ? 5.064 3.055 14.472 1.00 93.06 90 SER A CA 1
ATOM 727 C C . SER A 1 90 ? 5.272 2.132 13.272 1.00 93.06 90 SER A C 1
ATOM 729 O O . SER A 1 90 ? 6.153 2.400 12.457 1.00 93.06 90 SER A O 1
ATOM 731 N N . ARG A 1 91 ? 4.420 1.111 13.080 1.00 93.12 91 ARG A N 1
ATOM 732 C CA . ARG A 1 91 ? 4.422 0.310 11.843 1.00 93.12 91 ARG A CA 1
ATOM 733 C C . ARG A 1 91 ? 4.186 1.177 10.611 1.00 93.12 91 ARG A C 1
ATOM 735 O O . ARG A 1 91 ? 4.918 1.051 9.632 1.00 93.12 91 ARG A O 1
ATOM 742 N N . TYR A 1 92 ? 3.201 2.075 10.668 1.00 94.06 92 TYR A N 1
ATOM 743 C CA . TYR A 1 92 ? 2.905 2.978 9.555 1.00 94.06 92 TYR A CA 1
ATOM 744 C C . TYR A 1 92 ? 4.052 3.963 9.276 1.00 94.06 92 TYR A C 1
ATOM 746 O O . TYR A 1 92 ? 4.377 4.236 8.118 1.00 94.06 92 TYR A O 1
ATOM 754 N N . ALA A 1 93 ? 4.710 4.459 10.326 1.00 94.69 93 ALA A N 1
ATOM 755 C CA . ALA A 1 93 ? 5.885 5.317 10.211 1.00 94.69 93 ALA A CA 1
ATOM 756 C C . ALA A 1 93 ? 7.059 4.581 9.547 1.00 94.69 93 ALA A C 1
ATOM 758 O O . ALA A 1 93 ? 7.657 5.111 8.614 1.00 94.69 93 ALA A O 1
ATOM 759 N N . ILE A 1 94 ? 7.332 3.334 9.950 1.00 95.25 94 ILE A N 1
ATOM 760 C CA . ILE A 1 94 ? 8.347 2.481 9.311 1.00 95.25 94 ILE A CA 1
ATOM 761 C C . ILE A 1 94 ? 7.990 2.235 7.841 1.00 95.25 94 ILE A C 1
ATOM 763 O O . ILE A 1 94 ? 8.854 2.351 6.974 1.00 95.25 94 ILE A O 1
ATOM 767 N N . ALA A 1 95 ? 6.720 1.949 7.542 1.00 94.50 95 ALA A N 1
ATOM 768 C CA . ALA A 1 95 ? 6.272 1.746 6.169 1.00 94.50 95 ALA A CA 1
ATOM 769 C C . ALA A 1 95 ? 6.467 3.004 5.304 1.00 94.50 95 ALA A C 1
ATOM 771 O O . ALA A 1 95 ? 6.895 2.885 4.156 1.00 94.50 95 ALA A O 1
ATOM 772 N N . THR A 1 96 ? 6.205 4.189 5.865 1.00 94.25 96 THR A N 1
ATOM 773 C CA . THR A 1 96 ? 6.398 5.493 5.206 1.00 94.25 96 THR A CA 1
ATOM 774 C C . THR A 1 96 ? 7.875 5.794 4.970 1.00 94.25 96 THR A C 1
ATOM 776 O O . THR A 1 96 ? 8.240 6.223 3.878 1.00 94.25 96 THR A O 1
ATOM 779 N N . LEU A 1 97 ? 8.732 5.530 5.960 1.00 94.94 97 LEU A N 1
ATOM 780 C CA . LEU A 1 97 ? 10.178 5.688 5.819 1.00 94.94 97 LEU A CA 1
ATOM 781 C C . LEU A 1 97 ? 10.719 4.782 4.710 1.00 94.94 97 LEU A C 1
ATOM 783 O O . LEU A 1 97 ? 11.482 5.236 3.864 1.00 94.94 97 LEU A O 1
ATOM 787 N N . LEU A 1 98 ? 10.289 3.519 4.681 1.00 95.06 98 LEU A N 1
ATOM 788 C CA . LEU A 1 98 ? 10.722 2.566 3.665 1.00 95.06 98 LEU A CA 1
ATOM 789 C C . LEU A 1 98 ? 10.278 2.987 2.261 1.00 95.06 98 LEU A C 1
ATOM 791 O O . LEU A 1 98 ? 11.081 2.933 1.336 1.00 95.06 98 LEU A O 1
ATOM 795 N N . TRP A 1 99 ? 9.038 3.462 2.111 1.00 93.69 99 TRP A N 1
ATOM 796 C CA . TRP A 1 99 ? 8.567 4.038 0.851 1.00 93.69 99 TRP A CA 1
ATOM 797 C C . TRP A 1 99 ? 9.459 5.201 0.399 1.00 93.69 99 TRP A C 1
ATOM 799 O O . TRP A 1 99 ? 9.961 5.166 -0.723 1.00 93.69 99 TRP A O 1
ATOM 809 N N . TYR A 1 100 ? 9.707 6.175 1.281 1.00 92.88 100 TYR A N 1
ATOM 810 C CA . TYR A 1 100 ? 10.521 7.354 0.978 1.00 92.88 100 TYR A CA 1
ATOM 811 C C . TYR A 1 100 ? 11.947 6.979 0.550 1.00 92.88 100 TYR A C 1
ATOM 813 O O . TYR A 1 100 ? 12.430 7.450 -0.482 1.00 92.88 100 TYR A O 1
ATOM 821 N N . LEU A 1 101 ? 12.595 6.076 1.296 1.00 94.50 101 LEU A N 1
ATOM 822 C CA . LEU A 1 101 ? 13.937 5.582 0.981 1.00 94.50 101 LEU A CA 1
ATOM 823 C C . LEU A 1 101 ? 13.972 4.856 -0.368 1.00 94.50 101 LEU A C 1
ATOM 825 O O . LEU A 1 101 ? 14.836 5.153 -1.188 1.00 94.5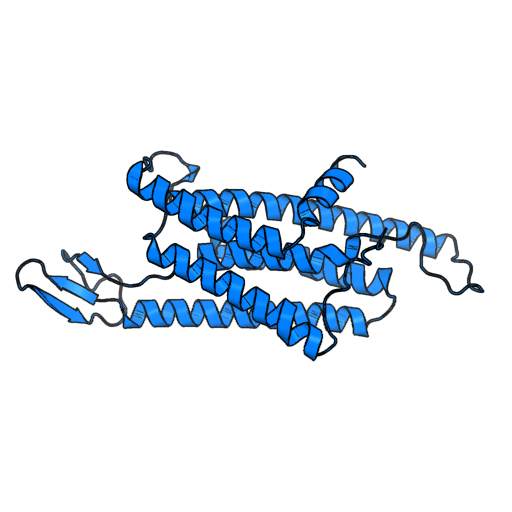0 101 LEU A O 1
ATOM 829 N N . CYS A 1 102 ? 13.024 3.954 -0.636 1.00 93.25 102 CYS A N 1
ATOM 830 C CA . CYS A 1 102 ? 12.956 3.244 -1.914 1.00 93.25 102 CYS A CA 1
ATOM 831 C C . CYS A 1 102 ? 12.767 4.203 -3.090 1.00 93.25 102 CYS A C 1
ATOM 833 O O . CYS A 1 102 ? 13.495 4.099 -4.072 1.00 93.25 102 CYS A O 1
ATOM 835 N N . THR A 1 103 ? 11.854 5.173 -2.989 1.00 89.50 103 THR A N 1
ATOM 836 C CA . THR A 1 103 ? 11.663 6.162 -4.062 1.00 89.50 103 THR A CA 1
ATOM 837 C C . THR A 1 103 ? 12.882 7.062 -4.256 1.00 89.50 103 THR A C 1
ATOM 839 O O . THR A 1 103 ? 13.205 7.397 -5.391 1.00 89.50 103 THR A O 1
ATOM 842 N N . GLY A 1 104 ? 13.596 7.405 -3.179 1.00 89.62 104 GLY A N 1
ATOM 843 C CA . GLY A 1 104 ? 14.863 8.134 -3.267 1.00 89.62 104 GLY A CA 1
ATOM 844 C C . GLY A 1 104 ? 15.949 7.323 -3.978 1.00 89.62 104 GLY A C 1
ATOM 845 O O . GLY A 1 104 ? 16.647 7.857 -4.835 1.00 89.62 104 GLY A O 1
ATOM 846 N N . ILE A 1 105 ? 16.041 6.020 -3.688 1.00 90.44 105 ILE A N 1
ATOM 847 C CA . ILE A 1 105 ? 16.949 5.100 -4.388 1.00 90.44 105 ILE A CA 1
ATOM 848 C C . ILE A 1 105 ? 16.574 4.992 -5.867 1.00 90.44 105 ILE A C 1
ATOM 850 O O . ILE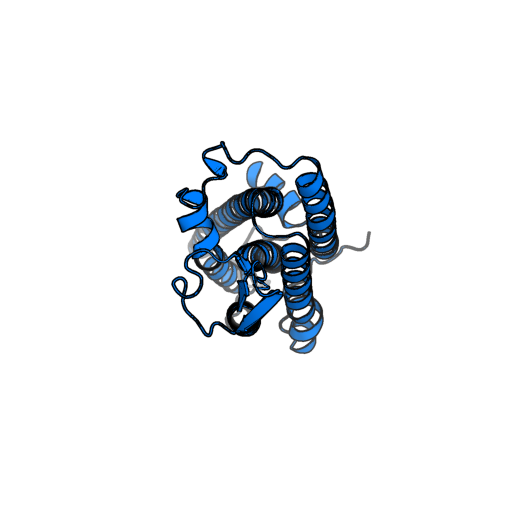 A 1 105 ? 17.467 4.996 -6.702 1.00 90.44 105 ILE A O 1
ATOM 854 N N . PHE A 1 106 ? 15.286 4.933 -6.217 1.00 90.06 106 PHE A N 1
ATOM 855 C CA . PHE A 1 106 ? 14.867 4.857 -7.622 1.00 90.06 106 PHE A CA 1
ATOM 856 C C . PHE A 1 106 ? 15.297 6.093 -8.405 1.00 90.06 106 PHE A C 1
ATOM 858 O O . PHE A 1 106 ? 15.892 5.943 -9.465 1.00 90.06 106 PHE A O 1
ATOM 865 N N . MET A 1 107 ? 15.096 7.290 -7.844 1.00 85.31 107 MET A N 1
ATOM 866 C CA . MET A 1 107 ? 15.569 8.528 -8.472 1.00 85.31 107 MET A CA 1
ATOM 867 C C . MET A 1 107 ? 17.096 8.568 -8.578 1.00 85.31 107 MET A C 1
ATOM 869 O O . MET A 1 107 ? 17.643 9.056 -9.562 1.00 85.31 107 MET A O 1
ATOM 873 N N . HIS A 1 108 ? 17.800 8.044 -7.573 1.00 85.50 108 HIS A N 1
ATOM 874 C CA . HIS A 1 108 ? 19.254 7.953 -7.624 1.00 85.50 108 HIS A CA 1
ATOM 875 C C . HIS A 1 108 ? 19.724 6.996 -8.729 1.00 85.50 108 HIS A C 1
ATOM 877 O O . HIS A 1 108 ? 20.610 7.351 -9.497 1.00 85.50 108 HIS A O 1
ATOM 883 N N . VAL A 1 109 ? 19.111 5.815 -8.852 1.00 85.31 109 VAL A N 1
ATOM 884 C CA . VAL A 1 109 ? 19.409 4.844 -9.917 1.00 85.31 109 VAL A CA 1
ATOM 885 C C . VAL A 1 109 ? 19.109 5.433 -11.291 1.00 85.31 109 VAL A C 1
ATOM 887 O O . VAL A 1 109 ? 19.925 5.294 -12.199 1.00 85.31 109 VAL A O 1
ATOM 890 N N . GLU A 1 110 ? 17.984 6.126 -11.446 1.00 83.25 110 GLU A N 1
ATOM 891 C CA . GLU A 1 110 ? 17.632 6.807 -12.691 1.00 83.25 110 GLU A CA 1
ATOM 892 C C . GLU A 1 110 ? 18.708 7.832 -13.072 1.00 83.25 110 GLU A C 1
ATOM 894 O O . GLU A 1 110 ? 19.233 7.773 -14.177 1.00 83.25 110 GLU A O 1
ATOM 899 N N . HIS A 1 111 ? 19.130 8.686 -12.134 1.00 79.75 111 HIS A N 1
ATOM 900 C CA . HIS A 1 111 ? 20.168 9.693 -12.373 1.00 79.75 111 HIS A CA 1
ATOM 901 C C . HIS A 1 111 ? 21.546 9.095 -12.706 1.00 79.75 111 HIS A C 1
ATOM 903 O O . HIS A 1 111 ? 22.321 9.702 -13.437 1.00 79.75 111 HIS A O 1
ATOM 909 N N . GLN A 1 112 ? 21.892 7.935 -12.140 1.00 80.00 112 GLN A N 1
ATOM 910 C CA . GLN A 1 112 ? 23.171 7.261 -12.412 1.00 80.00 112 GLN A CA 1
ATOM 911 C C . GLN A 1 112 ? 23.157 6.473 -13.728 1.00 80.00 112 GLN A C 1
ATOM 913 O O . GLN A 1 112 ? 24.206 6.198 -14.296 1.00 80.00 112 GLN A O 1
ATOM 918 N N . THR A 1 113 ? 21.979 6.067 -14.200 1.00 78.75 113 THR A N 1
ATOM 919 C CA . THR A 1 113 ? 21.838 5.254 -15.418 1.00 78.75 113 THR A CA 1
ATOM 920 C C . THR A 1 113 ? 21.386 6.064 -16.626 1.00 78.75 113 THR A C 1
ATOM 922 O O . THR A 1 113 ? 21.420 5.547 -17.742 1.00 78.75 113 THR A O 1
ATOM 925 N N . SER A 1 114 ? 20.958 7.312 -16.423 1.00 71.69 114 SER A N 1
ATOM 926 C CA . SER A 1 114 ? 20.549 8.212 -17.493 1.00 71.69 114 SER A CA 1
ATOM 927 C C . SER A 1 114 ? 21.751 8.686 -18.310 1.00 71.69 114 SER A C 1
ATOM 929 O O . SER A 1 114 ? 22.660 9.325 -17.783 1.00 71.69 114 SER A O 1
ATOM 931 N N . GLY A 1 115 ? 21.717 8.441 -19.616 1.00 65.56 115 GLY A N 1
ATOM 932 C CA . GLY A 1 115 ? 22.648 9.015 -20.584 1.00 65.56 115 GLY A CA 1
ATOM 933 C C . GLY A 1 115 ? 21.982 9.286 -21.930 1.00 65.56 115 GLY A C 1
ATOM 934 O O . GLY A 1 115 ? 20.830 8.902 -22.169 1.00 65.56 115 GLY A O 1
ATOM 935 N N . CYS A 1 116 ? 22.707 9.970 -22.812 1.00 67.06 116 CYS A N 1
ATOM 936 C CA . CYS A 1 116 ? 22.272 10.197 -24.186 1.00 67.06 116 CYS A CA 1
ATOM 937 C C . CYS A 1 116 ? 23.029 9.256 -25.128 1.00 67.06 116 CYS A C 1
ATOM 939 O O . CYS A 1 116 ? 24.261 9.174 -25.100 1.00 67.06 116 CYS A O 1
ATOM 941 N N . PHE A 1 117 ? 22.272 8.547 -25.965 1.00 60.72 117 PHE A N 1
ATOM 942 C CA . PHE A 1 117 ? 22.817 7.706 -27.024 1.00 60.72 117 PHE A CA 1
ATOM 943 C C . PHE A 1 117 ? 22.824 8.481 -28.347 1.00 60.72 117 PHE A C 1
ATOM 945 O O . PHE A 1 117 ? 21.770 8.960 -28.782 1.00 60.72 117 PHE A O 1
ATOM 952 N N . ASP A 1 118 ? 23.997 8.612 -28.975 1.00 59.88 118 ASP A N 1
ATOM 953 C CA . ASP A 1 118 ? 24.142 9.213 -30.303 1.00 59.88 118 ASP A CA 1
ATOM 954 C C . ASP A 1 118 ? 24.187 8.130 -31.392 1.00 59.88 118 ASP A C 1
ATOM 956 O O . ASP A 1 118 ? 25.162 7.384 -31.520 1.00 59.88 118 ASP A O 1
ATOM 960 N N . ASP A 1 119 ? 23.137 8.071 -32.218 1.00 58.56 119 ASP A N 1
ATOM 961 C CA . ASP A 1 119 ? 23.004 7.103 -33.315 1.00 58.56 119 ASP A CA 1
ATOM 962 C C . ASP A 1 119 ? 24.103 7.245 -34.392 1.00 58.56 119 ASP A C 1
ATOM 964 O O . ASP A 1 119 ? 24.284 6.339 -35.206 1.00 58.56 119 ASP A O 1
ATOM 968 N N . LYS A 1 120 ? 24.835 8.371 -34.443 1.00 59.47 120 LYS A N 1
ATOM 969 C CA . LYS A 1 120 ? 25.865 8.618 -35.469 1.00 59.47 120 LYS A CA 1
ATOM 970 C C . LYS A 1 120 ? 27.268 8.169 -35.073 1.00 59.47 120 LYS A C 1
ATOM 972 O O . LYS A 1 120 ? 28.056 7.859 -35.964 1.00 59.47 120 LYS A O 1
ATOM 977 N N . SER A 1 121 ? 27.596 8.162 -33.784 1.00 60.12 121 SER A N 1
ATOM 978 C CA . SER A 1 121 ? 28.938 7.821 -33.290 1.00 60.12 121 SER A CA 1
ATOM 979 C C . SER A 1 121 ? 28.992 6.500 -32.526 1.00 60.12 121 SER A C 1
ATOM 981 O O . SER A 1 121 ? 30.091 6.029 -32.254 1.00 60.12 121 SER A O 1
ATOM 983 N N . ASN A 1 122 ? 27.846 5.878 -32.205 1.00 57.69 122 ASN A N 1
ATOM 984 C CA . ASN A 1 122 ? 27.768 4.735 -31.282 1.00 57.69 122 ASN A CA 1
ATOM 985 C C . ASN A 1 122 ? 28.382 5.025 -29.892 1.00 57.69 122 ASN A C 1
ATOM 987 O O . ASN A 1 122 ? 28.594 4.095 -29.113 1.00 57.69 122 ASN A O 1
ATOM 991 N N . ASP A 1 123 ? 28.645 6.295 -29.566 1.00 54.91 123 ASP A N 1
ATOM 992 C CA . ASP A 1 123 ? 29.194 6.704 -28.278 1.00 54.91 123 ASP A CA 1
ATOM 993 C C . ASP A 1 123 ? 28.066 7.014 -27.290 1.00 54.91 123 ASP A C 1
ATOM 995 O O . ASP A 1 123 ? 27.090 7.708 -27.596 1.00 54.91 123 ASP A O 1
ATOM 999 N N . PHE A 1 124 ? 28.222 6.501 -26.071 1.00 55.47 124 PHE A N 1
ATOM 1000 C CA . PHE A 1 124 ? 27.348 6.801 -24.945 1.00 55.47 124 PHE A CA 1
ATOM 1001 C C . PHE A 1 124 ? 27.920 7.988 -24.173 1.00 55.47 124 PHE A C 1
ATOM 1003 O O . PHE A 1 124 ? 29.032 7.915 -23.649 1.00 55.47 124 PHE A O 1
ATOM 1010 N N . SER A 1 125 ? 27.160 9.078 -24.092 1.00 57.72 125 SER A N 1
ATOM 1011 C CA . SER A 1 125 ? 27.536 10.244 -23.293 1.00 57.72 125 SER A CA 1
ATOM 1012 C C . SER A 1 125 ? 26.746 10.267 -21.986 1.00 57.72 125 SER A C 1
ATOM 1014 O O . SER A 1 125 ? 25.514 10.197 -21.966 1.00 57.72 125 SER A O 1
ATOM 1016 N N . GLU A 1 126 ? 27.473 10.334 -20.872 1.00 55.97 126 GLU A N 1
ATOM 1017 C CA . GLU A 1 126 ? 26.906 10.393 -19.528 1.00 55.97 126 GLU A CA 1
ATOM 1018 C C . GLU A 1 126 ? 26.361 11.809 -19.275 1.00 55.97 126 GLU A C 1
ATOM 1020 O O . GLU A 1 126 ? 27.115 12.776 -19.162 1.00 55.97 126 GLU A O 1
ATOM 1025 N N . CYS A 1 127 ? 25.034 11.955 -19.237 1.00 55.34 127 CYS A N 1
ATOM 1026 C CA . CYS A 1 127 ? 24.379 13.239 -18.997 1.00 55.34 127 CYS A CA 1
ATOM 1027 C C . CYS A 1 127 ? 23.901 13.306 -17.549 1.00 55.34 127 CYS A C 1
ATOM 1029 O O . CYS A 1 127 ? 22.874 12.741 -17.180 1.00 55.34 127 CYS A O 1
ATOM 1031 N N . SER A 1 128 ? 24.649 14.042 -16.732 1.00 45.09 128 SER A N 1
ATOM 1032 C CA . SER A 1 128 ? 24.319 14.283 -15.330 1.00 45.09 128 SER A CA 1
ATOM 1033 C C . SER A 1 128 ? 23.177 15.304 -15.225 1.00 45.09 128 SER A C 1
ATOM 1035 O O . SER A 1 128 ? 23.387 16.510 -15.351 1.00 45.09 128 SER A O 1
ATOM 1037 N N . GLY A 1 129 ? 21.951 14.804 -15.054 1.00 47.50 129 GLY A N 1
ATOM 1038 C CA . GLY A 1 129 ? 20.819 15.541 -14.487 1.00 47.50 129 GLY A CA 1
ATOM 1039 C C . GLY A 1 129 ? 20.334 16.784 -15.244 1.00 47.50 129 GLY A C 1
ATOM 1040 O O . GLY A 1 129 ? 20.507 17.899 -14.761 1.00 47.50 129 GLY A O 1
ATOM 1041 N N . SER A 1 130 ? 19.649 16.616 -16.383 1.00 41.56 130 SER A N 1
ATOM 1042 C CA . SER A 1 130 ? 18.702 17.612 -16.932 1.00 41.56 130 SER A CA 1
ATOM 1043 C C . SER A 1 130 ? 18.029 17.097 -18.211 1.00 41.56 130 SER A C 1
ATOM 1045 O O . SER A 1 130 ? 18.714 16.741 -19.170 1.00 41.56 130 SER A O 1
ATOM 1047 N N . ASP A 1 131 ? 16.694 17.193 -18.271 1.00 48.12 131 ASP A N 1
ATOM 1048 C CA . ASP A 1 131 ? 15.810 16.943 -19.434 1.00 48.12 131 ASP A CA 1
ATOM 1049 C C . ASP A 1 131 ? 16.184 17.713 -20.726 1.00 48.12 131 ASP A C 1
ATOM 1051 O O . ASP A 1 131 ? 15.518 17.586 -21.752 1.00 48.12 131 ASP A O 1
ATOM 1055 N N . ARG A 1 132 ? 17.234 18.544 -20.703 1.00 50.66 132 ARG A N 1
ATOM 1056 C CA . ARG A 1 132 ? 17.719 19.340 -21.843 1.00 50.66 132 ARG A CA 1
ATOM 1057 C C . ARG A 1 132 ? 19.020 18.830 -22.467 1.00 50.66 132 ARG A C 1
ATOM 1059 O O . ARG A 1 132 ? 19.492 19.459 -23.408 1.00 50.66 132 ARG A O 1
ATOM 1066 N N . CYS A 1 133 ? 19.607 17.743 -21.960 1.00 55.12 133 CYS A N 1
ATOM 1067 C CA . CYS A 1 133 ? 20.901 17.254 -22.455 1.00 55.12 133 CYS A CA 1
ATOM 1068 C C . CYS A 1 133 ? 20.789 16.605 -23.850 1.00 55.12 133 CYS A C 1
ATOM 1070 O O . CYS A 1 133 ? 21.611 16.864 -24.721 1.00 55.12 133 CYS A O 1
ATOM 1072 N N . CYS A 1 134 ? 19.726 15.833 -24.108 1.00 55.59 134 CYS A N 1
ATOM 1073 C CA . CYS A 1 134 ? 19.559 15.115 -25.373 1.00 55.59 134 CYS A CA 1
ATOM 1074 C C . CYS A 1 134 ? 18.712 15.927 -26.379 1.00 55.59 134 CYS A C 1
ATOM 1076 O O . CYS A 1 134 ? 17.540 15.622 -26.612 1.00 55.59 134 CYS A O 1
ATOM 1078 N N . ILE A 1 135 ? 19.266 16.977 -26.997 1.00 52.38 135 ILE A N 1
ATOM 1079 C CA . ILE A 1 135 ? 18.599 17.627 -28.144 1.00 52.38 135 ILE A CA 1
ATOM 1080 C C . ILE A 1 135 ? 18.833 16.759 -29.388 1.00 52.38 135 ILE A C 1
ATOM 1082 O O . ILE A 1 135 ? 19.898 16.802 -29.992 1.00 52.38 135 ILE A O 1
ATOM 1086 N N . GLY A 1 136 ? 17.829 15.963 -29.768 1.00 53.41 136 GLY A N 1
ATOM 1087 C CA . GLY A 1 136 ? 17.870 15.124 -30.976 1.00 53.41 136 GLY A CA 1
ATOM 1088 C C . GLY A 1 136 ? 18.499 13.734 -30.803 1.00 53.41 136 GLY A C 1
ATOM 1089 O O . GLY A 1 136 ? 18.647 13.029 -31.795 1.00 53.41 136 GLY A O 1
ATOM 1090 N N . GLN A 1 137 ? 18.824 13.331 -29.570 1.00 59.41 137 GLN A N 1
ATOM 1091 C CA . GLN A 1 137 ? 19.352 12.006 -29.208 1.00 59.41 137 GLN A CA 1
ATOM 1092 C C . GLN A 1 137 ? 18.339 11.223 -28.356 1.00 59.41 137 GLN A C 1
ATOM 1094 O O . GLN A 1 137 ? 17.499 11.817 -27.670 1.00 59.41 137 GLN A O 1
ATOM 1099 N N . ARG A 1 138 ? 18.395 9.883 -28.383 1.00 51.44 138 ARG A N 1
ATOM 1100 C CA . ARG A 1 138 ? 17.497 9.036 -27.581 1.00 51.44 138 ARG A CA 1
ATOM 1101 C C . ARG A 1 138 ? 18.025 8.957 -26.148 1.00 51.44 138 ARG A C 1
ATOM 1103 O O . ARG A 1 138 ? 19.093 8.401 -25.909 1.00 51.44 138 ARG A O 1
ATOM 1110 N N . ALA A 1 139 ? 17.269 9.499 -25.194 1.00 57.75 139 ALA 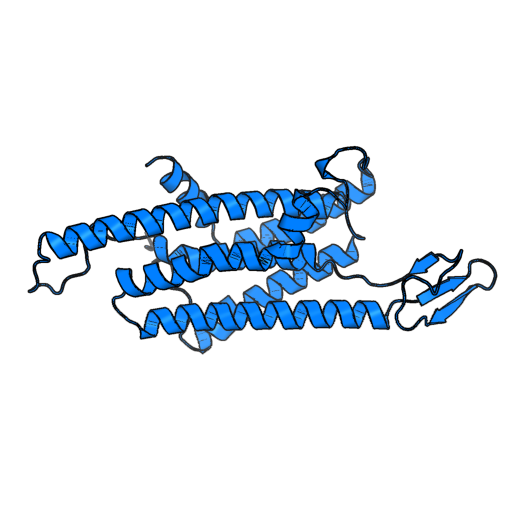A N 1
ATOM 1111 C CA . ALA A 1 139 ? 17.567 9.335 -23.775 1.00 57.75 139 ALA A CA 1
ATOM 1112 C C . ALA A 1 139 ? 17.356 7.867 -23.370 1.00 57.75 139 ALA A C 1
ATOM 1114 O O . ALA A 1 139 ? 16.270 7.313 -23.577 1.00 57.75 139 ALA A O 1
ATOM 1115 N N . ALA A 1 140 ? 18.390 7.241 -22.813 1.00 61.16 140 ALA A N 1
ATOM 1116 C CA . ALA A 1 140 ? 18.345 5.887 -22.278 1.00 61.16 140 ALA A CA 1
ATOM 1117 C C . ALA A 1 140 ? 18.660 5.948 -20.780 1.00 61.16 140 ALA A C 1
ATOM 1119 O O . ALA A 1 140 ? 19.673 6.512 -20.382 1.00 61.16 140 ALA A O 1
ATOM 1120 N N . GLY A 1 141 ? 17.774 5.398 -19.952 1.00 65.06 141 GLY A N 1
ATOM 1121 C CA . GLY A 1 141 ? 17.931 5.369 -18.500 1.00 65.06 141 GLY A CA 1
ATOM 1122 C C . GLY A 1 141 ? 17.059 4.285 -17.879 1.00 65.06 141 GLY A C 1
ATOM 1123 O O . GLY A 1 141 ? 15.974 3.976 -18.385 1.00 65.06 141 GLY A O 1
ATOM 1124 N N . PHE A 1 142 ? 17.545 3.677 -16.800 1.00 76.31 142 PHE A N 1
ATOM 1125 C CA . PHE A 1 142 ? 16.820 2.640 -16.077 1.00 76.31 142 PHE A CA 1
ATOM 1126 C C . PHE A 1 142 ? 15.880 3.279 -15.044 1.00 76.31 142 PHE A C 1
ATOM 1128 O O . PHE A 1 142 ? 16.219 3.455 -13.876 1.00 76.31 142 PHE A O 1
ATOM 1135 N N . ASP A 1 143 ? 14.682 3.641 -15.498 1.00 80.12 143 ASP A N 1
ATOM 1136 C CA . ASP A 1 143 ? 13.631 4.276 -14.692 1.00 80.12 143 ASP A CA 1
ATOM 1137 C C . ASP A 1 143 ? 12.704 3.232 -14.041 1.00 80.12 143 ASP A C 1
ATOM 1139 O O . ASP A 1 143 ? 11.712 2.787 -14.634 1.00 80.12 143 ASP A O 1
ATOM 1143 N N . ILE A 1 144 ? 13.031 2.827 -12.808 1.00 83.56 144 ILE A N 1
ATOM 1144 C CA . ILE A 1 144 ? 12.178 1.955 -11.988 1.00 83.56 144 ILE A CA 1
ATOM 1145 C C . ILE A 1 144 ? 10.855 2.670 -11.694 1.00 83.56 144 ILE A C 1
ATOM 1147 O O . ILE A 1 144 ? 10.829 3.726 -11.069 1.00 83.56 144 ILE A O 1
ATOM 1151 N N . SER A 1 145 ? 9.727 2.036 -12.036 1.00 87.19 145 SER A N 1
ATOM 1152 C CA . SER A 1 145 ? 8.411 2.664 -11.881 1.00 87.19 145 SER A CA 1
ATOM 1153 C C . SER A 1 145 ? 8.032 2.911 -10.413 1.00 87.19 145 SER A C 1
ATOM 1155 O O . SER A 1 145 ? 7.452 2.053 -9.736 1.00 87.19 145 SER A O 1
ATOM 1157 N N . GLY A 1 146 ? 8.280 4.132 -9.932 1.00 85.56 146 GLY A N 1
ATOM 1158 C CA . GLY A 1 146 ? 7.891 4.571 -8.591 1.00 85.56 146 GLY A CA 1
ATOM 1159 C C . GLY A 1 146 ? 6.377 4.519 -8.357 1.00 85.56 146 GLY A C 1
ATOM 1160 O O . GLY A 1 146 ? 5.935 4.190 -7.258 1.00 85.56 146 GLY A O 1
ATOM 1161 N N . HIS A 1 147 ? 5.566 4.764 -9.394 1.00 86.81 147 HIS A N 1
ATOM 1162 C CA . HIS A 1 147 ? 4.105 4.658 -9.312 1.00 86.81 147 HIS A CA 1
ATOM 1163 C C . HIS A 1 147 ? 3.635 3.219 -9.121 1.00 86.81 147 HIS A C 1
ATOM 1165 O O . HIS A 1 147 ? 2.782 2.968 -8.271 1.00 86.81 147 HIS A O 1
ATOM 1171 N N . MET A 1 148 ? 4.209 2.264 -9.855 1.00 89.56 148 MET A N 1
ATOM 1172 C CA . MET A 1 148 ? 3.878 0.853 -9.669 1.00 89.56 148 MET A CA 1
ATOM 1173 C C . MET A 1 148 ? 4.255 0.371 -8.269 1.00 89.56 148 MET A C 1
ATOM 1175 O O . MET A 1 148 ? 3.440 -0.274 -7.606 1.00 89.56 148 MET A O 1
ATOM 1179 N N . PHE A 1 149 ? 5.463 0.719 -7.816 1.00 93.31 149 PHE A N 1
ATOM 1180 C CA . PHE A 1 149 ? 5.920 0.423 -6.463 1.00 93.31 149 PHE A CA 1
ATOM 1181 C C . PHE A 1 149 ? 4.951 0.987 -5.423 1.00 93.31 149 PHE A C 1
ATOM 1183 O O . PHE A 1 149 ? 4.453 0.236 -4.589 1.00 93.31 149 PHE A O 1
ATOM 1190 N N . LEU A 1 150 ? 4.634 2.282 -5.510 1.00 92.62 150 LEU A N 1
ATOM 1191 C CA . LEU A 1 150 ? 3.742 2.963 -4.576 1.00 92.62 150 LEU A CA 1
ATOM 1192 C C . LEU A 1 150 ? 2.353 2.311 -4.533 1.00 92.62 150 LEU A C 1
ATOM 1194 O O . LEU A 1 150 ? 1.858 2.024 -3.448 1.00 92.62 150 LEU A O 1
ATOM 1198 N N . LEU A 1 151 ? 1.741 2.033 -5.688 1.00 93.00 151 LEU A N 1
ATOM 1199 C CA . LEU A 1 151 ? 0.402 1.440 -5.765 1.00 93.00 151 LEU A CA 1
ATOM 1200 C C . LEU A 1 151 ? 0.362 0.034 -5.162 1.00 93.00 151 LEU A C 1
ATOM 1202 O O . LEU A 1 151 ? -0.474 -0.242 -4.298 1.00 93.00 151 LEU A O 1
ATOM 1206 N N . LEU A 1 152 ? 1.279 -0.847 -5.576 1.00 94.81 152 LEU A N 1
ATOM 1207 C CA . LEU A 1 152 ? 1.333 -2.212 -5.054 1.00 94.81 152 LEU A CA 1
ATOM 1208 C C . LEU A 1 152 ? 1.660 -2.215 -3.558 1.00 94.81 152 LEU A C 1
ATOM 1210 O O . LEU A 1 152 ? 1.022 -2.929 -2.785 1.00 94.81 152 LEU A O 1
ATOM 1214 N N . TYR A 1 153 ? 2.610 -1.387 -3.130 1.00 95.69 153 TYR A N 1
ATOM 1215 C CA . TYR A 1 153 ? 2.971 -1.268 -1.725 1.00 95.69 153 TYR A CA 1
ATOM 1216 C C . TYR A 1 153 ? 1.782 -0.773 -0.888 1.00 95.69 153 TYR A C 1
ATOM 1218 O O . TYR A 1 153 ? 1.418 -1.425 0.089 1.00 95.69 153 TYR A O 1
ATOM 1226 N N . SER A 1 154 ? 1.082 0.288 -1.307 1.00 95.12 154 SER A N 1
ATOM 1227 C CA . SER A 1 154 ? -0.126 0.780 -0.628 1.00 95.12 154 SER A CA 1
ATOM 1228 C C . SER A 1 154 ? -1.226 -0.281 -0.518 1.00 95.12 154 SER A C 1
ATOM 1230 O O . SER A 1 154 ? -1.808 -0.434 0.557 1.00 95.12 154 SER A O 1
ATOM 1232 N N . ILE A 1 155 ? -1.485 -1.054 -1.579 1.00 95.19 155 ILE A N 1
ATOM 1233 C CA . ILE A 1 155 ? -2.435 -2.184 -1.571 1.00 95.19 155 ILE A CA 1
ATOM 1234 C C . ILE A 1 155 ? -2.083 -3.178 -0.456 1.00 95.19 155 ILE A C 1
ATOM 1236 O O . ILE A 1 155 ? -2.953 -3.546 0.340 1.00 95.19 155 ILE A O 1
ATOM 1240 N N . LEU A 1 156 ? -0.815 -3.594 -0.366 1.00 95.06 156 LEU A N 1
ATOM 1241 C CA . LEU A 1 156 ? -0.358 -4.580 0.619 1.00 95.06 156 LEU A CA 1
ATOM 1242 C C . LEU A 1 156 ? -0.444 -4.053 2.059 1.00 95.06 156 LEU A C 1
ATOM 1244 O O . LEU A 1 156 ? -0.918 -4.773 2.941 1.00 95.06 156 LEU A O 1
ATOM 1248 N N . ILE A 1 157 ? -0.051 -2.796 2.292 1.00 94.88 157 ILE A N 1
ATOM 1249 C CA . ILE A 1 157 ? -0.140 -2.146 3.611 1.00 94.88 157 ILE A CA 1
ATOM 1250 C C . ILE A 1 157 ? -1.599 -2.034 4.069 1.00 94.88 157 ILE A C 1
ATOM 1252 O O . ILE A 1 157 ? -1.921 -2.414 5.197 1.00 94.88 157 ILE A O 1
ATOM 1256 N N . ILE A 1 158 ? -2.502 -1.577 3.189 1.00 94.69 158 ILE A N 1
ATOM 1257 C CA . ILE A 1 158 ? -3.940 -1.499 3.493 1.00 94.69 158 ILE A CA 1
ATOM 1258 C C . ILE A 1 158 ? -4.458 -2.881 3.897 1.00 94.69 158 ILE A C 1
ATOM 1260 O O . ILE A 1 158 ? -5.143 -3.001 4.910 1.00 94.69 158 ILE A O 1
ATOM 1264 N N . ASN A 1 159 ? -4.116 -3.928 3.141 1.00 92.94 159 ASN A N 1
ATOM 1265 C CA . ASN A 1 159 ? -4.561 -5.295 3.401 1.00 92.94 159 ASN A CA 1
ATOM 1266 C C . ASN A 1 159 ? -4.095 -5.866 4.754 1.00 92.94 159 ASN A C 1
ATOM 1268 O O . ASN A 1 159 ? -4.854 -6.602 5.392 1.00 92.94 159 ASN A O 1
ATOM 1272 N N . GLU A 1 160 ? -2.878 -5.549 5.198 1.00 92.19 160 GLU A N 1
ATOM 1273 C CA . GLU A 1 160 ? -2.376 -5.988 6.507 1.00 92.19 160 GLU A CA 1
ATOM 1274 C C . GLU A 1 160 ? -3.022 -5.202 7.656 1.00 92.19 160 GLU A C 1
ATOM 1276 O O . GLU A 1 160 ? -3.542 -5.802 8.598 1.00 92.19 160 GLU A O 1
ATOM 1281 N N . GLU A 1 161 ? -3.065 -3.870 7.584 1.00 91.88 161 GLU A N 1
ATOM 1282 C CA . GLU A 1 161 ? -3.537 -3.038 8.704 1.00 91.88 161 GLU A CA 1
ATOM 1283 C C . GLU A 1 161 ? -5.059 -3.090 8.889 1.00 91.88 161 GLU A C 1
ATOM 1285 O O . GLU A 1 161 ? -5.572 -3.041 10.015 1.00 91.88 161 GLU A O 1
ATOM 1290 N N . VAL A 1 162 ? -5.805 -3.276 7.797 1.00 91.50 162 VAL A N 1
ATOM 1291 C CA . VAL A 1 162 ? -7.267 -3.375 7.845 1.00 91.50 162 VAL A CA 1
ATOM 1292 C C . VAL A 1 162 ? -7.759 -4.641 8.556 1.00 91.50 162 VAL A C 1
ATOM 1294 O O . VAL A 1 162 ? -8.884 -4.671 9.069 1.00 91.50 162 VAL A O 1
ATOM 1297 N N . SER A 1 163 ? -6.911 -5.672 8.661 1.00 86.12 163 SER A N 1
ATOM 1298 C CA . SER A 1 163 ? -7.220 -6.938 9.346 1.00 86.12 163 SER A CA 1
ATOM 1299 C C . SER A 1 163 ? -7.686 -6.750 10.798 1.00 86.12 163 SER A C 1
ATOM 1301 O O . SER A 1 163 ? -8.504 -7.533 11.287 1.00 86.12 163 SER A O 1
ATOM 1303 N N . SER A 1 164 ? -7.293 -5.642 11.434 1.00 82.25 164 SER A N 1
ATOM 1304 C CA . SER A 1 164 ? -7.723 -5.204 12.768 1.00 82.25 164 SER A CA 1
ATOM 1305 C C . SER A 1 164 ? -9.251 -5.109 12.934 1.00 82.25 164 SER A C 1
ATOM 1307 O O . SER A 1 164 ? -9.763 -5.213 14.047 1.00 82.25 164 SER A O 1
ATOM 1309 N N . PHE A 1 165 ? -10.007 -4.948 11.840 1.00 85.19 165 PHE A N 1
ATOM 1310 C CA . PHE A 1 165 ? -11.475 -4.845 11.841 1.00 85.19 165 PHE A CA 1
ATOM 1311 C C . PHE A 1 165 ? -12.208 -6.173 11.547 1.00 85.19 165 PHE A C 1
ATOM 1313 O O . PHE A 1 165 ? -13.440 -6.202 11.417 1.00 85.19 165 PHE A O 1
ATOM 1320 N N . TRP A 1 166 ? -11.485 -7.294 11.441 1.00 78.75 166 TRP A N 1
ATOM 1321 C CA . TRP A 1 166 ? -12.060 -8.612 11.133 1.00 78.75 166 TRP A CA 1
ATOM 1322 C C . TRP A 1 166 ? -13.195 -8.991 12.104 1.00 78.75 166 TRP A C 1
ATOM 1324 O O . TRP A 1 166 ? -14.359 -9.084 11.687 1.00 78.75 166 TRP A O 1
ATOM 1334 N N . ASN A 1 167 ? -12.883 -9.090 13.401 1.00 76.00 167 ASN A N 1
ATOM 1335 C CA . ASN A 1 167 ? -13.817 -9.456 14.473 1.00 76.00 167 ASN A CA 1
ATOM 1336 C C . ASN A 1 167 ? -14.182 -8.245 15.340 1.00 76.00 167 ASN A C 1
ATOM 1338 O O . ASN A 1 167 ? -13.838 -8.179 16.517 1.00 76.00 167 ASN A O 1
ATOM 1342 N N . TRP A 1 168 ? -14.875 -7.267 14.757 1.00 81.69 168 TRP A N 1
ATOM 1343 C CA . TRP A 1 168 ? -15.337 -6.106 15.518 1.00 81.69 168 TRP A CA 1
ATOM 1344 C C . TRP A 1 168 ? -16.432 -6.490 16.540 1.00 81.69 168 TRP A C 1
ATOM 1346 O O . TRP A 1 168 ? -17.433 -7.093 16.131 1.00 81.69 168 TRP A O 1
ATOM 1356 N N . PRO A 1 169 ? -16.282 -6.160 17.839 1.00 77.69 169 PRO A N 1
ATOM 1357 C CA . PRO A 1 169 ? -17.249 -6.521 18.863 1.00 77.69 169 PRO A CA 1
ATOM 1358 C C . PRO A 1 169 ? -18.540 -5.709 18.705 1.00 77.69 169 PRO A C 1
ATOM 1360 O O . PRO A 1 169 ? -18.567 -4.633 18.112 1.00 77.69 169 PRO A O 1
ATOM 1363 N N . ARG A 1 170 ? -19.658 -6.263 19.185 1.00 75.12 170 ARG A N 1
ATOM 1364 C CA . ARG A 1 170 ? -20.977 -5.606 19.095 1.00 75.12 170 ARG A CA 1
ATOM 1365 C C . ARG A 1 170 ? -21.224 -4.604 20.226 1.00 75.12 170 ARG A C 1
ATOM 1367 O O . ARG A 1 170 ? -22.115 -3.769 20.102 1.00 75.12 170 ARG A O 1
ATOM 1374 N N . ALA A 1 171 ? -20.447 -4.704 21.296 1.00 73.50 171 ALA A N 1
ATOM 1375 C CA . ALA A 1 171 ? -20.509 -3.868 22.483 1.00 73.50 171 ALA A CA 1
ATOM 1376 C C . ALA A 1 171 ? -19.080 -3.446 22.882 1.00 73.50 171 ALA A C 1
ATOM 1378 O O . ALA A 1 171 ? -18.128 -4.113 22.454 1.00 73.50 171 ALA A O 1
ATOM 1379 N N . PRO A 1 172 ? -18.923 -2.363 23.669 1.00 76.94 172 PRO A N 1
ATOM 1380 C CA . PRO A 1 172 ? -17.645 -2.017 24.288 1.00 76.94 172 PRO A CA 1
ATOM 1381 C C . PRO A 1 172 ? -17.066 -3.225 25.028 1.00 76.94 172 PRO A C 1
ATOM 1383 O O . PRO A 1 172 ? -17.827 -4.027 25.578 1.00 76.94 172 PRO A O 1
ATOM 1386 N N . ARG A 1 173 ? -15.738 -3.379 25.036 1.00 69.56 173 ARG A N 1
ATOM 1387 C CA . ARG A 1 173 ? -15.130 -4.362 25.932 1.00 69.56 173 ARG A CA 1
ATOM 1388 C C . ARG A 1 173 ? -15.299 -3.812 27.338 1.00 69.56 173 ARG A C 1
ATOM 1390 O O . ARG A 1 173 ? -14.846 -2.719 27.626 1.00 69.56 173 ARG A O 1
ATOM 1397 N N . THR A 1 174 ? -15.974 -4.549 28.201 1.00 65.62 174 THR A N 1
ATOM 1398 C CA . THR A 1 174 ? -16.028 -4.197 29.613 1.00 65.62 174 THR A CA 1
ATOM 1399 C C . THR A 1 174 ? -15.429 -5.317 30.433 1.00 65.62 174 THR A C 1
ATOM 1401 O O . THR A 1 174 ? -15.445 -6.488 30.039 1.00 65.62 174 THR A O 1
ATOM 1404 N N . THR A 1 175 ? -14.839 -4.959 31.571 1.00 67.31 175 THR A N 1
ATOM 1405 C CA . THR A 1 175 ? -14.523 -5.958 32.586 1.00 67.31 175 THR A CA 1
ATOM 1406 C C . THR A 1 175 ? -15.834 -6.628 33.019 1.00 67.31 175 THR A C 1
ATOM 1408 O O . THR A 1 175 ? -16.887 -5.990 32.957 1.00 67.31 175 THR A O 1
ATOM 1411 N N . PRO A 1 176 ? -15.815 -7.890 33.487 1.00 62.97 176 PRO A N 1
ATOM 1412 C CA . PRO A 1 176 ? -17.028 -8.607 33.901 1.00 62.97 176 PRO A CA 1
ATOM 1413 C C . PRO A 1 176 ? -17.884 -7.867 34.945 1.00 62.97 176 PRO A C 1
ATOM 1415 O O . PRO A 1 176 ? -19.044 -8.207 35.142 1.00 62.97 176 PRO A O 1
ATOM 1418 N N . MET A 1 177 ? -17.301 -6.869 35.614 1.00 64.50 177 MET A N 1
ATOM 1419 C CA . MET A 1 177 ? -17.900 -6.093 36.693 1.00 64.50 177 MET A CA 1
ATOM 1420 C C . MET A 1 177 ? -18.353 -4.682 36.264 1.00 64.50 177 MET A C 1
ATOM 1422 O O . MET A 1 177 ? -19.067 -4.032 37.020 1.00 64.50 177 MET A O 1
ATOM 1426 N N . HIS A 1 178 ? -17.980 -4.199 35.068 1.00 76.06 178 HIS A N 1
ATOM 1427 C CA . HIS A 1 178 ? -18.373 -2.873 34.566 1.00 76.06 178 HIS A CA 1
ATOM 1428 C C . HIS A 1 178 ? -19.491 -2.991 33.526 1.00 76.06 178 HIS A C 1
ATOM 1430 O O . HIS A 1 178 ? -19.313 -3.590 32.463 1.00 76.06 178 HIS A O 1
ATOM 1436 N N . ILE A 1 179 ? -20.650 -2.403 33.820 1.00 77.69 179 ILE A N 1
ATOM 1437 C CA . ILE A 1 179 ? -21.754 -2.276 32.865 1.00 77.69 179 ILE A CA 1
ATOM 1438 C C . ILE A 1 179 ? -21.624 -0.895 32.217 1.00 77.69 179 ILE A C 1
ATOM 1440 O O . ILE A 1 179 ? -21.718 0.108 32.928 1.00 77.69 179 ILE A O 1
ATOM 1444 N N . PRO A 1 180 ? -21.420 -0.811 30.890 1.00 79.50 180 PRO A N 1
ATOM 1445 C CA . PRO A 1 180 ? -21.266 0.476 30.237 1.00 79.50 180 PRO A CA 1
ATOM 1446 C C . PRO A 1 180 ? -22.587 1.240 30.322 1.00 79.50 180 PRO A C 1
ATOM 1448 O O . PRO A 1 180 ? -23.660 0.701 30.026 1.00 79.50 180 PRO A O 1
ATOM 1451 N N . ASN A 1 181 ? -22.515 2.505 30.724 1.00 86.00 181 ASN A N 1
ATOM 1452 C CA . ASN A 1 181 ? -23.689 3.370 30.769 1.00 86.00 181 ASN A CA 1
ATOM 1453 C C . ASN A 1 181 ? -24.199 3.685 29.341 1.00 86.00 181 ASN A C 1
ATOM 1455 O O . ASN A 1 181 ? -23.550 3.426 28.320 1.00 86.00 181 ASN A O 1
ATOM 1459 N N . VAL A 1 182 ? -25.402 4.261 29.253 1.00 87.12 182 VAL A N 1
ATOM 1460 C CA . VAL A 1 182 ? -26.050 4.566 27.964 1.00 87.12 182 VAL A CA 1
ATOM 1461 C C . VAL A 1 182 ? -25.220 5.554 27.127 1.00 87.12 182 VAL A C 1
ATOM 1463 O O . VAL A 1 182 ? -25.187 5.445 25.897 1.00 87.12 182 VAL A O 1
ATOM 1466 N N . SER A 1 183 ? -24.523 6.503 27.761 1.00 87.81 183 SER A N 1
ATOM 1467 C CA . SER A 1 183 ? -23.673 7.485 27.076 1.00 87.81 183 SER A CA 1
ATOM 1468 C C . SER A 1 183 ? -22.419 6.849 26.466 1.00 87.81 183 SER A C 1
ATOM 1470 O O . SER A 1 183 ? -22.146 7.093 25.289 1.00 87.81 183 SER A O 1
ATOM 1472 N N . GLU A 1 184 ? -21.707 5.987 27.195 1.00 85.06 184 GLU A N 1
ATOM 1473 C CA . GLU A 1 184 ? -20.557 5.205 26.714 1.00 85.06 184 GLU A CA 1
ATOM 1474 C C . GLU A 1 184 ? -20.958 4.311 25.542 1.00 85.06 184 GLU A C 1
ATOM 1476 O O . GLU A 1 184 ? -20.296 4.297 24.500 1.00 85.06 184 GLU A O 1
ATOM 1481 N N . TYR A 1 185 ? -22.097 3.626 25.658 1.00 86.31 185 TYR A N 1
ATOM 1482 C CA . TYR A 1 185 ? -22.626 2.799 24.577 1.00 86.31 185 TYR A CA 1
ATOM 1483 C C . TYR A 1 185 ? -22.936 3.624 23.316 1.00 86.31 185 TYR A C 1
ATOM 1485 O O . TYR A 1 185 ? -22.588 3.233 22.194 1.00 86.31 185 TYR A O 1
ATOM 1493 N N . ASN A 1 186 ? -23.555 4.797 23.474 1.00 89.12 186 ASN A N 1
ATOM 1494 C CA . ASN A 1 186 ? -23.855 5.696 22.360 1.00 89.12 186 ASN A CA 1
ATOM 1495 C C . ASN A 1 186 ? -22.582 6.260 21.710 1.00 89.12 186 ASN A C 1
ATOM 1497 O O . ASN A 1 186 ? -22.495 6.302 20.475 1.00 89.12 186 ASN A O 1
ATOM 1501 N N . ALA A 1 187 ? -21.578 6.633 22.507 1.00 87.69 187 ALA A N 1
ATOM 1502 C CA . ALA A 1 187 ? -20.274 7.086 22.027 1.00 87.69 187 ALA A CA 1
ATOM 1503 C C . ALA A 1 187 ? -19.536 5.976 21.259 1.00 87.69 187 ALA A C 1
ATOM 1505 O O . ALA A 1 187 ? -19.050 6.205 20.145 1.00 87.69 187 ALA A O 1
ATOM 1506 N N . TYR A 1 188 ? -19.538 4.749 21.783 1.00 87.50 188 TYR A N 1
ATOM 1507 C CA . TYR A 1 188 ? -18.986 3.569 21.116 1.00 87.50 188 TYR A CA 1
ATOM 1508 C C . TYR A 1 188 ? -19.672 3.303 19.773 1.00 87.50 188 TYR A C 1
ATOM 1510 O O . TYR A 1 188 ? -19.011 3.105 18.748 1.00 87.50 188 TYR A O 1
ATOM 1518 N N . LYS A 1 189 ? -21.009 3.352 19.737 1.00 89.44 189 LYS A N 1
ATOM 1519 C CA . LYS A 1 189 ? -21.798 3.148 18.514 1.00 89.44 189 LYS A CA 1
ATOM 1520 C C . LYS A 1 189 ? -21.522 4.234 17.476 1.00 89.44 189 LYS A C 1
ATOM 1522 O O . LYS A 1 189 ? -21.418 3.923 16.288 1.00 89.44 189 LYS A O 1
ATOM 1527 N N . LYS A 1 190 ? -21.391 5.497 17.897 1.00 91.00 190 LYS A N 1
ATOM 1528 C CA . LYS A 1 190 ? -21.035 6.625 17.023 1.00 91.00 190 LYS A CA 1
ATOM 1529 C C . LYS A 1 190 ? -19.633 6.436 16.435 1.00 91.00 190 LYS A C 1
ATOM 1531 O O . LYS A 1 190 ? -19.487 6.467 15.215 1.00 91.00 190 LYS A O 1
ATOM 1536 N N . THR A 1 191 ? -18.636 6.131 17.260 1.00 89.31 191 THR A N 1
ATOM 1537 C CA . THR A 1 191 ? -17.250 5.905 16.811 1.00 89.31 191 THR A CA 1
ATOM 1538 C C . THR A 1 191 ? -17.132 4.683 15.899 1.00 89.31 191 THR A C 1
ATOM 1540 O O . THR A 1 191 ? -16.529 4.756 14.831 1.00 89.31 191 THR A O 1
ATOM 1543 N N . THR A 1 192 ? -17.824 3.589 16.224 1.00 89.69 192 THR A N 1
ATOM 1544 C CA . THR A 1 192 ? -17.911 2.391 15.370 1.00 89.69 192 THR A CA 1
ATOM 1545 C C . THR A 1 192 ? -18.5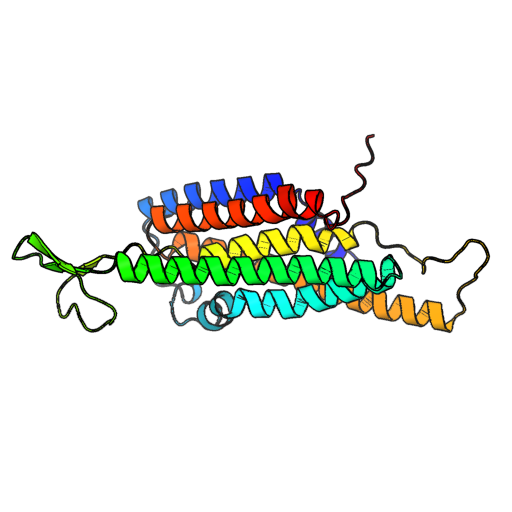01 2.706 13.991 1.00 89.69 192 THR A C 1
ATOM 1547 O O . THR A 1 192 ? -18.049 2.157 12.982 1.00 89.69 192 THR A O 1
ATOM 1550 N N . LYS A 1 193 ? -19.496 3.603 13.901 1.00 91.25 193 LYS A N 1
ATOM 1551 C CA . LYS A 1 193 ? -20.017 4.056 12.600 1.00 91.25 193 LYS A CA 1
ATOM 1552 C C . LYS A 1 193 ? -18.930 4.767 11.792 1.00 91.25 193 LYS A C 1
ATOM 1554 O O . LYS A 1 193 ? -18.787 4.440 10.617 1.00 91.25 193 LYS A O 1
ATOM 1559 N N . TYR A 1 194 ? -18.153 5.667 12.398 1.00 92.44 194 TYR A N 1
ATOM 1560 C CA . TYR A 1 194 ? -17.038 6.339 11.717 1.00 92.44 194 TYR A CA 1
ATOM 1561 C C . TYR A 1 194 ? -15.972 5.350 11.235 1.00 92.44 194 TYR A C 1
ATOM 1563 O O . TYR A 1 194 ? -15.610 5.388 10.063 1.00 92.44 194 TYR A O 1
ATOM 1571 N N . ILE A 1 195 ? -15.551 4.399 12.077 1.00 92.25 195 ILE A N 1
ATOM 1572 C CA . ILE A 1 195 ? -14.605 3.335 11.688 1.00 92.25 195 ILE A CA 1
ATOM 1573 C C . ILE A 1 195 ? -15.128 2.559 10.477 1.00 92.25 195 ILE A C 1
ATOM 1575 O O . ILE A 1 195 ? -14.384 2.272 9.543 1.00 92.25 195 ILE A O 1
ATOM 1579 N N . ARG A 1 196 ? -16.428 2.251 10.448 1.00 91.81 196 ARG A N 1
ATOM 1580 C CA . ARG A 1 196 ? -17.056 1.565 9.314 1.00 91.81 196 ARG A CA 1
ATOM 1581 C C . ARG A 1 196 ? -17.044 2.410 8.037 1.00 91.81 196 ARG A C 1
ATOM 1583 O O . ARG A 1 196 ? -16.878 1.843 6.963 1.00 91.81 196 ARG A O 1
ATOM 1590 N N . HIS A 1 197 ? -17.226 3.727 8.134 1.00 93.69 197 HIS A N 1
ATOM 1591 C CA . HIS A 1 197 ? -17.098 4.625 6.982 1.00 93.69 197 HIS A CA 1
ATOM 1592 C C . HIS A 1 197 ? -15.655 4.679 6.473 1.00 93.69 197 HIS A C 1
ATOM 1594 O O . HIS A 1 197 ? -15.451 4.536 5.272 1.00 93.69 197 HIS A O 1
ATOM 1600 N N . LEU A 1 198 ? -14.667 4.771 7.369 1.00 94.69 198 LEU A N 1
ATOM 1601 C CA . LEU A 1 198 ? -13.247 4.695 7.010 1.00 94.69 198 LEU A CA 1
ATOM 1602 C C . LEU A 1 198 ? -12.896 3.358 6.347 1.00 94.69 198 LEU A C 1
ATOM 1604 O O . LEU A 1 198 ? -12.234 3.347 5.319 1.00 94.69 198 LEU A O 1
ATOM 1608 N N . PHE A 1 199 ? -13.402 2.239 6.869 1.00 93.94 199 PHE A N 1
ATOM 1609 C CA . PHE A 1 199 ? -13.211 0.911 6.277 1.00 93.94 199 PHE A CA 1
ATOM 1610 C C . PHE A 1 199 ? -13.779 0.816 4.853 1.00 93.94 199 PHE A C 1
ATOM 1612 O O . PHE A 1 199 ? -13.141 0.258 3.965 1.00 93.94 199 PHE A O 1
ATOM 1619 N N . VAL A 1 200 ? -14.973 1.372 4.615 1.00 94.12 200 VAL A N 1
ATOM 1620 C CA . VAL A 1 200 ? -15.551 1.439 3.261 1.00 94.12 200 VAL A CA 1
ATOM 1621 C C . VAL A 1 200 ? -14.737 2.377 2.367 1.00 94.12 200 VAL A C 1
ATOM 1623 O O . VAL A 1 200 ? -14.502 2.041 1.213 1.00 94.12 200 VAL A O 1
ATOM 1626 N N . GLY A 1 201 ? -14.254 3.503 2.894 1.00 95.25 201 GLY A N 1
ATOM 1627 C CA . GLY A 1 201 ? -13.345 4.399 2.176 1.00 95.25 201 GLY A CA 1
ATOM 1628 C C . GLY A 1 201 ? -12.055 3.696 1.751 1.00 95.25 201 GLY A C 1
ATOM 1629 O O . GLY A 1 201 ? -11.681 3.775 0.587 1.00 95.25 201 GLY A O 1
ATOM 1630 N N . LEU A 1 202 ? -11.427 2.939 2.656 1.00 95.44 202 LEU A N 1
ATOM 1631 C CA . LEU A 1 202 ? -10.243 2.122 2.370 1.00 95.44 202 LEU A CA 1
ATOM 1632 C C . LEU A 1 202 ? -10.527 1.049 1.316 1.00 95.44 202 LEU A C 1
ATOM 1634 O O . LEU A 1 202 ? -9.685 0.809 0.462 1.00 95.44 202 LEU A O 1
ATOM 1638 N N . PHE A 1 203 ? -11.709 0.431 1.337 1.00 95.44 203 PHE A N 1
ATOM 1639 C CA . PHE A 1 203 ? -12.129 -0.509 0.295 1.00 95.44 203 PHE A CA 1
ATOM 1640 C C . PHE A 1 203 ? -12.251 0.161 -1.080 1.00 95.44 203 PHE A C 1
ATOM 1642 O O . PHE A 1 203 ? -11.731 -0.366 -2.060 1.00 95.44 203 PHE A O 1
ATOM 1649 N N . CYS A 1 204 ? -12.897 1.326 -1.157 1.00 94.94 204 CYS A N 1
ATOM 1650 C CA . CYS A 1 204 ? -13.006 2.080 -2.406 1.00 94.94 204 CYS A CA 1
ATOM 1651 C C . CYS A 1 204 ? -11.634 2.542 -2.911 1.00 94.94 204 CYS A C 1
ATOM 1653 O O . CYS A 1 204 ? -11.355 2.436 -4.102 1.00 94.94 204 CYS A O 1
ATOM 1655 N N . LEU A 1 205 ? -10.773 3.018 -2.006 1.00 94.69 205 LEU A N 1
ATOM 1656 C CA . LEU A 1 205 ? -9.410 3.428 -2.332 1.00 94.69 205 LEU A CA 1
ATOM 1657 C C . LEU A 1 205 ? -8.579 2.245 -2.841 1.00 94.69 205 LEU A C 1
ATOM 1659 O O . LEU A 1 205 ? -7.835 2.382 -3.803 1.00 94.69 205 LEU A O 1
ATOM 1663 N N . HIS A 1 206 ? -8.744 1.072 -2.233 1.00 94.50 206 HIS A N 1
ATOM 1664 C CA . HIS A 1 206 ? -8.079 -0.157 -2.656 1.00 94.50 206 HIS A CA 1
ATOM 1665 C C . HIS A 1 206 ? -8.476 -0.555 -4.087 1.00 94.50 206 HIS A C 1
ATOM 1667 O O . HIS A 1 206 ? -7.599 -0.718 -4.929 1.00 94.50 206 HIS A O 1
ATOM 1673 N N . ILE A 1 207 ? -9.777 -0.562 -4.409 1.00 94.06 207 ILE A N 1
ATOM 1674 C CA . ILE A 1 207 ? -10.257 -0.784 -5.789 1.00 94.06 207 ILE A CA 1
ATOM 1675 C C . ILE A 1 207 ? -9.689 0.266 -6.749 1.00 94.06 207 ILE A C 1
ATOM 1677 O O . ILE A 1 207 ? -9.324 -0.045 -7.882 1.00 94.06 207 ILE A O 1
ATOM 1681 N N . PHE A 1 208 ? -9.615 1.524 -6.316 1.00 92.69 208 PHE A N 1
ATOM 1682 C CA . PHE A 1 208 ? -9.029 2.580 -7.131 1.00 92.69 208 PHE A CA 1
ATOM 1683 C C . PHE A 1 208 ? -7.545 2.311 -7.433 1.00 92.69 208 PHE A C 1
ATOM 1685 O O . PHE A 1 208 ? -7.116 2.492 -8.574 1.00 92.69 208 PHE A O 1
ATOM 1692 N N . TRP A 1 209 ? -6.782 1.807 -6.461 1.00 93.69 209 TRP A N 1
ATOM 1693 C CA . TRP A 1 209 ? -5.404 1.362 -6.675 1.00 93.69 209 TRP A CA 1
ATOM 1694 C C . TRP A 1 209 ? -5.297 0.161 -7.604 1.00 93.69 209 TRP A C 1
ATOM 1696 O O . TRP A 1 209 ? -4.399 0.155 -8.440 1.00 93.69 209 TRP A O 1
ATOM 1706 N N . ASP A 1 210 ? -6.227 -0.790 -7.546 1.00 92.75 210 ASP A N 1
ATOM 1707 C CA . ASP A 1 210 ? -6.264 -1.914 -8.490 1.00 92.75 210 ASP A CA 1
ATOM 1708 C C . ASP A 1 210 ? -6.425 -1.434 -9.934 1.00 92.75 210 ASP A C 1
ATOM 1710 O O . ASP A 1 210 ? -5.685 -1.853 -10.826 1.00 92.75 210 ASP A O 1
ATOM 1714 N N . LEU A 1 211 ? -7.351 -0.501 -10.161 1.00 90.25 211 LEU A N 1
ATOM 1715 C CA . LEU A 1 211 ? -7.573 0.092 -11.479 1.00 90.25 211 LEU A CA 1
ATOM 1716 C C . LEU A 1 211 ? -6.335 0.859 -11.965 1.00 90.25 211 LEU A C 1
ATOM 1718 O O . LEU A 1 211 ? -5.909 0.681 -13.107 1.00 90.25 211 LEU A O 1
ATOM 1722 N N . GLN A 1 212 ? -5.726 1.676 -11.101 1.00 88.62 212 GLN A N 1
ATOM 1723 C CA . GLN A 1 212 ? -4.508 2.417 -11.442 1.00 88.62 212 GLN A CA 1
ATOM 1724 C C . GLN A 1 212 ? -3.310 1.501 -11.694 1.00 88.62 212 GLN A C 1
ATOM 1726 O O . GLN A 1 212 ? -2.501 1.784 -12.578 1.00 88.62 212 GLN A O 1
ATOM 1731 N N . LEU A 1 213 ? -3.199 0.387 -10.969 1.00 90.75 213 LEU A N 1
ATOM 1732 C CA . LEU A 1 213 ? -2.140 -0.594 -11.172 1.00 90.75 213 LEU A CA 1
ATOM 1733 C C . LEU A 1 213 ? -2.273 -1.245 -12.552 1.00 90.75 213 LEU A C 1
ATOM 1735 O O . LEU A 1 213 ? -1.294 -1.288 -13.291 1.00 90.75 213 LEU A O 1
ATOM 1739 N N . VAL A 1 214 ? -3.480 -1.667 -12.945 1.00 89.88 214 VAL A N 1
ATOM 1740 C CA . VAL A 1 214 ? -3.735 -2.229 -14.285 1.00 89.88 214 VAL A CA 1
ATOM 1741 C C . VAL A 1 214 ? -3.401 -1.216 -15.383 1.00 89.88 214 VAL A C 1
ATOM 1743 O O . VAL A 1 214 ? -2.698 -1.555 -16.333 1.00 89.88 214 VAL A O 1
ATOM 1746 N N . ILE A 1 215 ? -3.836 0.040 -15.239 1.00 85.31 215 ILE A N 1
ATOM 1747 C CA . ILE A 1 215 ? -3.519 1.109 -16.201 1.00 85.31 215 ILE A CA 1
ATOM 1748 C C . ILE A 1 215 ? -2.000 1.327 -16.289 1.00 85.31 215 ILE A C 1
ATOM 1750 O O . ILE A 1 215 ? -1.444 1.410 -17.385 1.00 85.31 215 ILE A O 1
ATOM 1754 N N . THR A 1 216 ? -1.311 1.366 -15.148 1.00 85.88 216 THR A N 1
ATOM 1755 C CA . THR A 1 216 ? 0.145 1.557 -15.087 1.00 85.88 216 THR A CA 1
ATOM 1756 C C . THR A 1 216 ? 0.879 0.417 -15.795 1.00 85.88 216 THR A C 1
ATOM 1758 O O . THR A 1 216 ? 1.772 0.662 -16.603 1.00 85.88 216 THR A O 1
ATOM 1761 N N . VAL A 1 217 ? 0.464 -0.831 -15.562 1.00 88.06 217 VAL A N 1
ATOM 1762 C CA . VAL A 1 217 ? 1.056 -2.017 -16.196 1.00 88.06 217 VAL A CA 1
ATOM 1763 C C . VAL A 1 217 ? 0.847 -2.024 -17.711 1.00 88.06 217 VAL A C 1
ATOM 1765 O O . VAL A 1 217 ? 1.777 -2.353 -18.448 1.00 88.06 217 VAL A O 1
ATOM 1768 N N . LEU A 1 218 ? -0.340 -1.656 -18.194 1.00 84.06 218 LEU A N 1
ATOM 1769 C CA . LEU A 1 218 ? -0.663 -1.736 -19.621 1.00 84.06 218 LEU A CA 1
ATOM 1770 C C . LEU A 1 218 ? -0.006 -0.633 -20.459 1.00 84.06 218 LEU A C 1
ATOM 1772 O O . LEU A 1 218 ? 0.346 -0.885 -21.609 1.00 84.06 218 LEU A O 1
ATOM 1776 N N . PHE A 1 219 ? 0.165 0.575 -19.914 1.00 77.19 219 PHE A N 1
ATOM 1777 C CA . PHE A 1 219 ? 0.462 1.753 -20.742 1.00 77.19 219 PHE A CA 1
ATOM 1778 C C . PHE A 1 219 ? 1.789 2.467 -20.448 1.00 77.19 219 PHE A C 1
ATOM 1780 O O . PHE A 1 219 ? 2.222 3.290 -21.263 1.00 77.19 219 PHE A O 1
ATOM 1787 N N . TYR A 1 220 ? 2.443 2.176 -19.321 1.00 72.69 220 TYR A N 1
ATOM 1788 C CA . TYR A 1 220 ? 3.578 2.960 -18.819 1.00 72.69 220 TYR A CA 1
ATOM 1789 C C . TYR A 1 220 ? 4.789 2.085 -18.491 1.00 72.69 220 TYR A C 1
ATOM 1791 O O . TYR A 1 220 ? 4.593 1.001 -17.980 1.00 72.69 220 TYR A O 1
ATOM 1799 N N . HIS A 1 221 ? 6.014 2.579 -18.709 1.00 70.81 221 HIS A N 1
ATOM 1800 C CA . HIS A 1 221 ? 7.312 1.909 -18.472 1.00 70.81 221 HIS A CA 1
ATOM 1801 C C . HIS A 1 221 ? 7.587 0.614 -19.264 1.00 70.81 221 HIS A C 1
ATOM 1803 O O . HIS A 1 221 ? 6.683 -0.087 -19.727 1.00 70.81 221 HIS A O 1
ATOM 1809 N N . GLU A 1 222 ? 8.878 0.296 -19.374 1.00 76.50 222 GLU A N 1
ATOM 1810 C CA . GLU A 1 222 ? 9.403 -0.947 -19.942 1.00 76.50 222 GLU A CA 1
ATOM 1811 C C . GLU A 1 222 ? 9.163 -2.152 -19.020 1.00 76.50 222 GLU A C 1
ATOM 1813 O O . GLU A 1 222 ? 8.991 -2.006 -17.806 1.00 76.50 222 GLU A O 1
ATOM 1818 N N . PHE A 1 223 ? 9.164 -3.363 -19.587 1.00 80.69 223 PHE A N 1
ATOM 1819 C CA . PHE A 1 223 ? 8.858 -4.607 -18.863 1.00 80.69 223 PHE A CA 1
ATOM 1820 C C . PHE A 1 223 ? 9.698 -4.784 -17.587 1.00 80.69 223 PHE A C 1
ATOM 1822 O O . PHE A 1 223 ? 9.147 -5.014 -16.511 1.00 80.69 223 PHE A O 1
ATOM 1829 N N . LEU A 1 224 ? 11.024 -4.636 -17.681 1.00 84.56 224 LEU A N 1
ATOM 1830 C CA . LEU A 1 224 ? 11.919 -4.856 -16.540 1.00 84.56 224 LEU A CA 1
ATOM 1831 C C . LEU A 1 224 ? 11.663 -3.851 -15.415 1.00 84.56 224 LEU A C 1
ATOM 1833 O O . LEU A 1 224 ? 11.576 -4.243 -14.254 1.00 84.56 224 LEU A O 1
ATOM 1837 N N . HIS A 1 225 ? 11.455 -2.579 -15.750 1.00 86.31 225 HIS A N 1
ATOM 1838 C CA . HIS A 1 225 ? 11.228 -1.516 -14.769 1.00 86.31 225 HIS A CA 1
ATOM 1839 C C . HIS A 1 225 ? 9.996 -1.799 -13.896 1.00 86.31 225 HIS A C 1
ATOM 1841 O O . HIS A 1 225 ? 9.995 -1.519 -12.695 1.00 86.31 225 HIS A O 1
ATOM 1847 N N . LYS A 1 226 ? 8.962 -2.413 -14.487 1.00 88.75 226 LYS A N 1
ATOM 1848 C CA . LYS A 1 226 ? 7.754 -2.870 -13.786 1.00 88.75 226 LYS A CA 1
ATOM 1849 C C . LYS A 1 226 ? 8.049 -4.026 -12.839 1.00 88.75 226 LYS A C 1
ATOM 1851 O O . LYS A 1 226 ? 7.658 -3.995 -11.674 1.00 88.75 226 LYS A O 1
ATOM 1856 N N . VAL A 1 227 ? 8.751 -5.048 -13.329 1.00 90.00 227 VAL A N 1
ATOM 1857 C CA . VAL A 1 227 ? 9.061 -6.249 -12.541 1.00 90.00 227 VAL A CA 1
ATOM 1858 C C . VAL A 1 227 ? 9.935 -5.901 -11.338 1.00 90.00 227 VAL A C 1
ATOM 1860 O O . VAL A 1 227 ? 9.638 -6.354 -10.234 1.00 90.00 227 VAL A O 1
ATOM 1863 N N . PHE A 1 228 ? 10.948 -5.046 -11.510 1.00 91.94 228 PHE A N 1
ATOM 1864 C CA . PHE A 1 228 ? 11.778 -4.571 -10.401 1.00 91.94 228 PHE A CA 1
ATOM 1865 C C . PHE A 1 228 ? 10.969 -3.764 -9.382 1.00 91.94 228 PHE A C 1
ATOM 1867 O O . PHE A 1 228 ? 11.049 -4.052 -8.188 1.00 91.94 228 PHE A O 1
ATOM 1874 N N . ALA A 1 229 ? 10.129 -2.822 -9.826 1.00 93.00 229 ALA A N 1
ATOM 1875 C CA . ALA A 1 229 ? 9.258 -2.063 -8.928 1.00 93.00 229 ALA A CA 1
ATOM 1876 C C . ALA A 1 229 ? 8.327 -2.980 -8.112 1.00 93.00 229 ALA A C 1
ATOM 1878 O O . ALA A 1 229 ? 8.188 -2.816 -6.897 1.00 93.00 229 ALA A O 1
ATOM 1879 N N . ALA A 1 230 ? 7.726 -3.979 -8.764 1.00 94.06 230 ALA A N 1
ATOM 1880 C CA . ALA A 1 230 ? 6.846 -4.945 -8.116 1.00 94.06 230 ALA A CA 1
ATOM 1881 C C . ALA A 1 230 ? 7.597 -5.853 -7.130 1.00 94.06 230 ALA A C 1
ATOM 1883 O O . ALA A 1 230 ? 7.123 -6.074 -6.014 1.00 94.06 230 ALA A O 1
ATOM 1884 N N . ALA A 1 231 ? 8.779 -6.346 -7.511 1.00 95.06 231 ALA A N 1
ATOM 1885 C CA . ALA A 1 231 ? 9.622 -7.172 -6.652 1.00 95.06 231 ALA A CA 1
ATOM 1886 C C . ALA A 1 231 ? 10.036 -6.403 -5.393 1.00 95.06 231 ALA A C 1
ATOM 1888 O O . ALA A 1 231 ? 9.862 -6.906 -4.285 1.00 95.06 231 ALA A O 1
ATOM 1889 N N . ILE A 1 232 ? 10.503 -5.162 -5.547 1.00 95.81 232 ILE A N 1
ATOM 1890 C CA . ILE A 1 232 ? 10.910 -4.312 -4.423 1.00 95.81 232 ILE A CA 1
ATOM 1891 C C . ILE A 1 232 ? 9.713 -4.017 -3.511 1.00 95.81 232 ILE A C 1
ATOM 1893 O O . ILE A 1 232 ? 9.846 -4.146 -2.299 1.00 95.81 232 ILE A O 1
ATOM 1897 N N . ALA A 1 233 ? 8.521 -3.735 -4.050 1.00 95.81 233 ALA A N 1
ATOM 1898 C CA . ALA A 1 233 ? 7.313 -3.544 -3.237 1.00 95.81 233 ALA A CA 1
ATOM 1899 C C . ALA A 1 233 ? 6.976 -4.778 -2.381 1.00 95.81 233 ALA A C 1
ATOM 1901 O O . ALA A 1 233 ? 6.718 -4.653 -1.179 1.00 95.81 233 ALA A O 1
ATOM 1902 N N . VAL A 1 234 ? 7.009 -5.975 -2.978 1.00 95.69 234 VAL A N 1
ATOM 1903 C CA . VAL A 1 234 ? 6.748 -7.237 -2.266 1.00 95.69 234 VAL A CA 1
ATOM 1904 C C . VAL A 1 234 ? 7.839 -7.521 -1.233 1.00 95.69 234 VAL A C 1
ATOM 1906 O O . VAL A 1 234 ? 7.517 -7.925 -0.117 1.00 95.69 234 VAL A O 1
ATOM 1909 N N . LEU A 1 235 ? 9.110 -7.272 -1.556 1.00 95.44 235 LEU A N 1
ATOM 1910 C CA . LEU A 1 235 ? 10.231 -7.443 -0.629 1.00 95.44 235 LEU A CA 1
ATOM 1911 C C . LEU A 1 235 ? 10.134 -6.481 0.559 1.00 95.44 235 LEU A C 1
ATOM 1913 O O . LEU A 1 235 ? 10.248 -6.917 1.700 1.00 95.44 235 LEU A O 1
ATOM 1917 N N . CYS A 1 236 ? 9.854 -5.199 0.325 1.00 95.44 236 CYS A N 1
ATOM 1918 C CA . CYS A 1 236 ? 9.653 -4.199 1.374 1.00 95.44 236 CYS A CA 1
ATOM 1919 C C . CYS A 1 236 ? 8.525 -4.599 2.331 1.00 95.44 236 CYS A C 1
ATOM 1921 O O . CYS A 1 236 ? 8.680 -4.551 3.556 1.00 95.44 236 CYS A O 1
ATOM 1923 N N . TRP A 1 237 ? 7.398 -5.048 1.778 1.00 95.88 237 TRP A N 1
ATOM 1924 C CA . TRP A 1 237 ? 6.284 -5.566 2.565 1.00 95.88 237 TRP A CA 1
ATOM 1925 C C . TRP A 1 237 ? 6.661 -6.832 3.347 1.00 95.88 237 TRP A C 1
ATOM 1927 O O . TRP A 1 237 ? 6.362 -6.935 4.537 1.00 95.88 237 TRP A O 1
ATOM 1937 N N . ALA A 1 238 ? 7.334 -7.795 2.715 1.00 94.12 238 ALA A N 1
ATOM 1938 C CA . ALA A 1 238 ? 7.725 -9.040 3.366 1.00 94.12 238 ALA A CA 1
ATOM 1939 C C . ALA A 1 238 ? 8.707 -8.777 4.518 1.00 94.12 238 ALA A C 1
ATOM 1941 O O . ALA A 1 238 ? 8.488 -9.243 5.636 1.00 94.12 238 ALA A O 1
ATOM 1942 N N . SER A 1 239 ? 9.733 -7.961 4.283 1.00 93.81 239 SER A N 1
ATOM 1943 C CA . SER A 1 239 ? 10.724 -7.577 5.290 1.00 93.81 239 SER A CA 1
ATOM 1944 C C . SER A 1 239 ? 10.084 -6.903 6.502 1.00 93.81 239 SER A C 1
ATOM 1946 O O . SER A 1 239 ? 10.430 -7.213 7.640 1.00 93.81 239 SER A O 1
ATOM 1948 N N . THR A 1 240 ? 9.095 -6.034 6.292 1.00 93.31 240 THR A N 1
ATOM 1949 C CA . THR A 1 240 ? 8.402 -5.353 7.395 1.00 93.31 240 THR A CA 1
ATOM 1950 C C . THR A 1 240 ? 7.404 -6.273 8.107 1.00 93.31 240 THR A C 1
ATOM 1952 O O . THR A 1 240 ? 7.559 -6.567 9.293 1.00 93.31 240 THR A O 1
ATOM 1955 N N . TYR A 1 241 ? 6.405 -6.800 7.399 1.00 91.25 241 TYR A N 1
ATOM 1956 C CA . TYR A 1 241 ? 5.275 -7.526 7.997 1.00 91.25 241 TYR A CA 1
ATOM 1957 C C . TYR A 1 241 ? 5.560 -8.985 8.351 1.00 91.25 241 TYR A C 1
ATOM 1959 O O . TYR A 1 241 ? 4.819 -9.578 9.144 1.00 91.25 241 TYR A O 1
ATOM 1967 N N . ARG A 1 242 ? 6.594 -9.600 7.767 1.00 90.19 242 ARG A N 1
ATOM 1968 C CA . ARG A 1 242 ? 6.945 -11.006 8.029 1.00 90.19 242 ARG A CA 1
ATOM 1969 C C . ARG A 1 242 ? 8.177 -11.166 8.903 1.00 90.19 242 ARG A C 1
ATOM 1971 O O . ARG A 1 242 ? 8.225 -12.155 9.626 1.00 90.19 242 ARG A O 1
ATOM 1978 N N . LEU A 1 243 ? 9.112 -10.217 8.877 1.00 89.94 243 LEU A N 1
ATOM 1979 C CA . LEU A 1 243 ? 10.353 -10.304 9.652 1.00 89.94 243 LEU A CA 1
ATOM 1980 C C . LEU A 1 243 ? 10.381 -9.270 10.781 1.00 89.94 243 LEU A C 1
ATOM 1982 O O . LEU A 1 243 ? 10.319 -9.644 11.952 1.00 89.94 243 LEU A O 1
ATOM 1986 N N . LEU A 1 244 ? 10.400 -7.978 10.444 1.00 91.81 244 LEU A N 1
ATOM 1987 C CA . LEU A 1 244 ? 10.645 -6.900 11.404 1.00 91.81 244 LEU A CA 1
ATOM 1988 C C . LEU A 1 244 ? 9.553 -6.785 12.472 1.00 91.81 244 LEU A C 1
ATOM 1990 O O . LEU A 1 244 ? 9.855 -6.749 13.661 1.00 91.81 244 LEU A O 1
ATOM 1994 N N . PHE A 1 245 ? 8.279 -6.722 12.081 1.00 91.75 245 PHE A N 1
ATOM 1995 C CA . PHE A 1 245 ? 7.191 -6.497 13.037 1.00 91.75 245 PHE A CA 1
ATOM 1996 C C . PHE A 1 245 ? 6.924 -7.695 13.954 1.00 91.75 245 PHE A C 1
ATOM 1998 O O . PHE A 1 245 ? 6.680 -7.469 15.142 1.00 91.75 245 PHE A O 1
ATOM 2005 N N . PRO A 1 246 ? 6.981 -8.954 13.473 1.00 88.00 246 PRO A N 1
ATOM 2006 C CA . PRO A 1 246 ? 6.974 -10.114 14.359 1.00 88.00 246 PRO A CA 1
ATOM 2007 C C . PRO A 1 246 ? 8.157 -10.127 15.329 1.00 88.00 246 PRO A C 1
ATOM 2009 O O . PRO A 1 246 ? 7.939 -10.352 16.515 1.00 88.00 246 PRO A O 1
ATOM 2012 N N . PHE A 1 247 ? 9.371 -9.824 14.857 1.00 88.06 247 PHE A N 1
ATOM 2013 C CA . PHE A 1 247 ? 10.565 -9.765 15.704 1.00 88.06 247 PHE A CA 1
ATOM 2014 C C . PHE A 1 247 ? 10.452 -8.684 16.788 1.00 88.06 247 PHE A C 1
ATOM 2016 O O . PHE A 1 247 ? 10.665 -8.948 17.967 1.00 88.06 247 PHE A O 1
ATOM 2023 N N . ALA A 1 248 ? 10.011 -7.483 16.414 1.00 87.06 248 ALA A N 1
ATOM 2024 C CA . ALA A 1 248 ? 9.808 -6.364 17.330 1.00 87.06 248 ALA A CA 1
ATOM 2025 C C . ALA A 1 248 ? 8.520 -6.475 18.175 1.00 87.06 248 ALA A C 1
ATOM 2027 O O . ALA A 1 248 ? 8.165 -5.529 18.872 1.00 87.06 248 ALA A O 1
ATOM 2028 N N . SER A 1 249 ? 7.789 -7.598 18.114 1.00 84.56 249 SER A N 1
ATOM 2029 C CA . SER A 1 249 ? 6.524 -7.817 18.842 1.00 84.56 249 SER A CA 1
ATOM 2030 C C . SER A 1 249 ? 5.442 -6.749 18.595 1.00 84.56 249 SER A C 1
ATOM 2032 O O . SER A 1 249 ? 4.511 -6.583 19.387 1.00 84.56 249 SER A O 1
ATOM 2034 N N . ILE A 1 250 ? 5.523 -6.053 17.458 1.00 85.75 250 ILE A N 1
ATOM 2035 C CA . ILE A 1 250 ? 4.553 -5.047 17.005 1.00 85.75 250 ILE A CA 1
ATOM 2036 C C . ILE A 1 250 ? 3.735 -5.534 15.811 1.00 85.75 250 ILE A C 1
ATOM 2038 O O . ILE A 1 250 ? 3.107 -4.717 15.151 1.00 85.75 250 ILE A O 1
ATOM 2042 N N . ALA A 1 251 ? 3.733 -6.833 15.502 1.00 81.38 251 ALA A N 1
ATOM 2043 C CA . ALA A 1 251 ? 2.978 -7.390 14.380 1.00 81.38 251 ALA A CA 1
ATOM 2044 C C . ALA A 1 251 ? 1.494 -6.971 14.404 1.00 81.38 251 ALA A C 1
ATOM 2046 O O . ALA A 1 251 ? 0.900 -6.869 15.487 1.00 81.38 251 ALA A O 1
ATOM 2047 N N . PRO A 1 252 ? 0.872 -6.747 13.227 1.00 75.62 252 PRO A N 1
ATOM 2048 C CA . PRO A 1 252 ? -0.566 -6.543 13.165 1.00 75.62 252 PRO A CA 1
ATOM 2049 C C . PRO A 1 252 ? -1.279 -7.759 13.750 1.00 75.62 252 PRO A C 1
ATOM 2051 O O . PRO A 1 252 ? -0.782 -8.891 13.735 1.00 75.62 252 PRO A O 1
ATOM 2054 N N . ILE A 1 253 ? -2.451 -7.505 14.312 1.00 68.62 253 ILE A N 1
ATOM 2055 C CA . ILE A 1 253 ? -3.158 -8.503 15.100 1.00 68.62 253 ILE A CA 1
ATOM 2056 C C . ILE A 1 253 ? -3.671 -9.570 14.145 1.00 68.62 253 ILE A C 1
ATOM 2058 O O . ILE A 1 253 ? -4.550 -9.326 13.319 1.00 68.62 253 ILE A O 1
ATOM 2062 N N . LYS A 1 254 ? -3.053 -10.754 14.224 1.00 61.16 254 LYS A N 1
ATOM 2063 C CA . LYS A 1 254 ? -3.350 -11.862 13.322 1.00 61.16 254 LYS A CA 1
ATOM 2064 C C . LYS A 1 254 ? -4.827 -12.227 13.428 1.00 61.16 254 LYS A C 1
ATOM 2066 O O . LYS A 1 254 ? -5.403 -12.260 14.516 1.00 61.16 254 LYS A O 1
ATOM 2071 N N . ARG A 1 255 ? -5.416 -12.589 12.283 1.00 56.66 255 ARG A N 1
ATOM 2072 C CA . ARG A 1 255 ? -6.665 -13.354 12.256 1.00 56.66 255 ARG A CA 1
ATOM 2073 C C . ARG A 1 255 ? -6.457 -14.544 13.189 1.00 56.66 255 ARG A C 1
ATOM 2075 O O . ARG A 1 255 ? -5.543 -15.331 12.954 1.00 56.66 255 ARG A O 1
ATOM 2082 N N . HIS A 1 256 ? -7.271 -14.680 14.234 1.00 44.94 256 HIS A N 1
ATOM 2083 C CA . HIS A 1 256 ? -7.402 -15.979 14.878 1.00 44.94 256 HIS A CA 1
ATOM 2084 C C . HIS A 1 256 ? -7.960 -16.910 13.805 1.00 44.94 256 HIS A C 1
ATOM 2086 O O . HIS A 1 256 ? -9.155 -16.884 13.506 1.00 44.94 256 HIS A O 1
ATOM 2092 N N . VAL A 1 257 ? -7.067 -17.660 13.163 1.00 39.50 257 VAL A N 1
ATOM 2093 C CA . VAL A 1 257 ? -7.432 -18.845 12.405 1.00 39.50 257 VAL A CA 1
ATOM 2094 C C . VAL A 1 257 ? -8.075 -19.745 13.446 1.00 39.50 257 VAL A C 1
ATOM 2096 O O . VAL A 1 257 ? -7.391 -20.306 14.300 1.00 39.50 257 VAL A O 1
ATOM 2099 N N . LYS A 1 258 ? -9.409 -19.804 13.449 1.00 30.50 258 LYS A N 1
ATOM 2100 C CA . LYS A 1 258 ? -10.070 -20.987 13.979 1.00 30.50 258 LYS A CA 1
ATOM 2101 C C . LYS A 1 258 ? -9.566 -22.114 13.090 1.00 30.50 258 LYS A C 1
ATOM 2103 O O . LYS A 1 258 ? -9.957 -22.184 11.931 1.00 30.50 258 LYS A O 1
ATOM 2108 N N . TYR A 1 259 ? -8.636 -22.907 13.609 1.00 35.81 259 TYR A N 1
ATOM 2109 C CA . TYR A 1 259 ? -8.507 -24.273 13.146 1.00 35.81 259 TYR A CA 1
ATOM 2110 C C . TYR A 1 259 ? -9.875 -24.910 13.404 1.00 35.81 259 TYR A C 1
ATOM 2112 O O . TYR A 1 259 ? -10.325 -24.974 14.550 1.00 35.81 259 TYR A O 1
ATOM 2120 N N . SER A 1 260 ? -10.576 -25.225 12.323 1.00 30.67 260 SER A N 1
ATOM 2121 C CA . SER A 1 260 ? -11.693 -26.161 12.298 1.00 30.67 260 SER A CA 1
ATOM 2122 C C . SER A 1 260 ? -11.319 -27.242 11.311 1.00 30.67 260 SER A C 1
ATOM 2124 O O . SER A 1 260 ? -11.020 -26.834 10.163 1.00 30.67 260 SER A O 1
#

Secondary structure (DSSP, 8-state):
-HHHHHHHHHHTS-HHHHHHHHHHHHHHHHHHHHHH---TTSGGG-TT-HIIIIIITTHHHHHHHHHHHHHHHHHHHHH--HHHHHHHHHHHHHHHHHHHHHHHHHHHHHHHH-EEE-TTT-PEEE--S-TTS-SSSEEE-----HHHHHHHHHHHHHHHHGGGGTT--SS----TTPPPPHHHHHHHHHHHHHHHHHHHHHHHHHHHHHHHHHHHHHHSS-HHHHHHHHHHHHHHHHIIIIIIHHHTT-----------

pLDDT: mean 81.36, std 14.43, range [30.5, 95.88]

Organism: NCBI:txid166010

InterPro domains:
  IPR019388 Fat storage-inducing transmembrane protein [PF10261] (41-241)
  IPR019388 Fat storage-inducing transmembrane protein [PTHR23129] (18-247)

Radius of gyration: 22.1 Å; chains: 1; bounding box: 55×46×72 Å

Sequence (260 aa):
MRVVSIAKKYLFLDVRYRAMSYFGAIILLSYLAAILSPSKSSYLVQKHNVLNQYGTKLGWFWTSILLIPFMWLTSTLHYESMSKALCALSRYAIATLLWYLCTGIFMHVEHQTSGCFDDKSNDFSECSGSDRCCIGQRAAGFDISGHMFLLLYSILIINEEVSSFWNWPRAPRTTPMHIPNVSEYNAYKKTTKYIRHLFVGLFCLHIFWDLQLVITVLFYHEFLHKVFAAAIAVLCWASTYRLLFPFASIAPIKRHVKYS

Foldseek 3Di:
DVLLVVLLVVLQDPLVVVLVVLLVCLLVLLVVLVVVVDDQPDLLNDCPRPCNVVCLVCVVVLLCVLLLVLLQLLQCQVVVDPVLSVLSVVLVVLLVVLLVVVVVVLVVQQQQFWWWQDPPPRDTGRDHDDPPPHPPTDIDGLRQPSSLLSLSLSLSSLSFSLVSPNDDDPAGDDDPPDDDDPVSRVVSVVSVVVSSVSSSSSSVSSVSSVVVNSSCSNRHDHSVSNSVSSVSSSVSSCCSQVPPCVVVVSHRDDDPPPPD